Protein AF-A0A9P5W211-F1 (afdb_monomer)

Solvent-accessible surface area (backbone atoms only — not comparable to full-atom values): 11575 Å² total; per-residue (Å²): 126,82,56,60,64,56,51,50,58,50,48,57,51,46,53,52,55,53,51,52,54,38,66,76,67,70,60,59,71,72,57,55,55,49,53,52,51,52,54,50,52,51,50,51,52,52,54,28,61,76,66,70,54,61,72,63,62,72,62,49,53,57,70,56,49,52,56,52,53,50,53,53,47,52,51,50,31,43,43,27,27,45,60,43,99,85,80,49,74,45,92,41,70,53,41,66,66,31,52,65,63,35,60,92,97,41,45,40,24,31,41,56,54,90,80,48,58,60,22,48,49,33,22,51,38,43,40,49,43,52,54,55,51,49,64,69,75,39,92,78,66,50,74,67,54,51,53,51,52,51,50,50,46,52,50,22,58,58,42,22,65,57,35,41,78,30,32,36,52,45,42,49,51,51,33,51,56,37,45,50,53,43,51,52,62,52,46,68,67,37,65,68,54,24,60,75,68,67,52,80,82,76,84,75,75,80,77,128

Secondary structure (DSSP, 8-state):
--HHHHHHHHHHHHHHHHHHHHHHHT--HHHHHHHHHHHHHHHHHHHHHHTT--THHHHHHHHHHHHHHHHHHHHHHHHTTPPBTTTB---SPPPHHHHH--BTTBS-TTSB-TTSHHHHHHHHHHHHHHHHHHHHH-SS--HHHHHHHHHHHHHHHHHHHHHHTSBHHHHHHHHHHHHHHHHHHHHTTSHHHHHHTTPPPPPPP---

Sequence (208 aa):
MALTPVLHGWLETLKTSVGIDHKLKGRDYSTFNTEIQDAYRAKVKELYSANRCNPRVSFVLPWVQIPLFITMSLTIRGMAGYPLPFLGDSSLAAEPGFTEGGVLWFPDLAASDPTWIMPIAVGAVNLLNIELNGRMMSKTPTRNQVIFRNFFRVLAVSMIPIAHEAPMAICLYWLSSGSYSVIQNVAFRVPAVRQWLKLPPMPKGVKE

pLDDT: mean 85.6, std 10.42, range [33.34, 97.25]

Mean predicted aligned error: 8.6 Å

Radius of gyration: 24.31 Å; Cα contacts (8 Å, |Δi|>4): 163; chains: 1; bounding box: 57×41×67 Å

Foldseek 3Di:
DVCVVVLVVVLVVLLVVLVVVCVVVVDDVVVSVVVSVVVSVVVVVVVCVVVVVDCVVVVVVCVVVVVVLVVVLVVLLLLLQAQDPPPGGNPHDHNVCQQQVDDDPPRHQSDFDPPLPLLVLLLVLQLLLLVLVLVVPDPDDDPVSVVVSVVSNVVSVVSSVVSRSGGNSSSVVSNVVSVVSNCVSVLCVDPVSCVVVVPDDDPDPPDD

Structure (mmCIF, N/CA/C/O backbone):
data_AF-A0A9P5W211-F1
#
_entry.id   AF-A0A9P5W211-F1
#
loop_
_atom_site.group_PDB
_atom_site.id
_atom_site.type_symbol
_atom_site.label_atom_id
_atom_site.label_alt_id
_atom_site.label_comp_id
_atom_site.label_asym_id
_atom_site.label_entity_id
_atom_site.label_seq_id
_atom_site.pdbx_PDB_ins_code
_atom_site.Cartn_x
_atom_site.Cartn_y
_atom_site.Cartn_z
_atom_site.occupancy
_atom_site.B_iso_or_equiv
_atom_site.auth_seq_id
_atom_site.auth_comp_id
_atom_site.auth_asym_id
_atom_site.auth_atom_id
_atom_site.pdbx_PDB_model_num
ATOM 1 N N . MET A 1 1 ? -11.393 -12.900 17.671 1.00 51.34 1 MET A N 1
ATOM 2 C CA . MET A 1 1 ? -12.700 -12.317 17.279 1.00 51.34 1 MET A CA 1
ATOM 3 C C . MET A 1 1 ? -13.859 -12.686 18.221 1.00 51.34 1 MET A C 1
ATOM 5 O O . MET A 1 1 ? -14.937 -12.137 18.063 1.00 51.34 1 MET A O 1
ATOM 9 N N . ALA A 1 2 ? -13.648 -13.526 19.246 1.00 61.94 2 ALA A N 1
ATOM 10 C CA . ALA A 1 2 ? -14.653 -13.810 20.284 1.00 61.94 2 ALA A CA 1
ATOM 11 C C . ALA A 1 2 ? -14.836 -12.672 21.315 1.00 61.94 2 ALA A C 1
ATOM 13 O O . ALA A 1 2 ? -15.801 -12.653 22.066 1.00 61.94 2 ALA A O 1
ATOM 14 N N . LEU A 1 3 ? -13.909 -11.709 21.340 1.00 71.19 3 LEU A N 1
ATOM 15 C CA . LEU A 1 3 ? -13.834 -10.666 22.367 1.00 71.19 3 LEU A CA 1
ATOM 16 C C . LEU A 1 3 ? -14.716 -9.448 22.069 1.00 71.19 3 LEU A C 1
ATOM 18 O O . LEU A 1 3 ? -15.151 -8.765 22.985 1.00 71.19 3 LEU A O 1
ATOM 22 N N . THR A 1 4 ? -15.006 -9.182 20.796 1.00 75.25 4 THR A N 1
ATOM 23 C CA . THR A 1 4 ? -15.819 -8.039 20.364 1.00 75.25 4 THR A CA 1
ATOM 24 C C . THR A 1 4 ? -17.241 -8.036 20.945 1.00 75.25 4 THR A C 1
ATOM 26 O O . THR A 1 4 ? -17.635 -6.984 21.450 1.00 75.25 4 THR A O 1
ATOM 29 N N . PRO A 1 5 ? -18.015 -9.145 20.929 1.00 81.31 5 PRO A N 1
ATOM 30 C CA . PRO A 1 5 ? -19.344 -9.163 21.548 1.00 81.31 5 PRO A CA 1
ATOM 31 C C . PRO A 1 5 ? -19.285 -9.020 23.074 1.00 81.31 5 PRO A C 1
ATOM 33 O O . PRO A 1 5 ? -20.100 -8.303 23.644 1.00 81.31 5 PRO A O 1
ATOM 36 N N . VAL A 1 6 ? -18.283 -9.623 23.728 1.00 83.38 6 VAL A N 1
ATOM 37 C CA . VAL A 1 6 ? -18.054 -9.473 25.179 1.00 83.38 6 VAL A CA 1
ATOM 38 C C . VAL A 1 6 ? -17.797 -8.010 25.534 1.00 83.38 6 VAL A C 1
ATOM 40 O O . VAL A 1 6 ? -18.378 -7.480 26.476 1.00 83.38 6 VAL A O 1
ATOM 43 N N . LEU A 1 7 ? -16.966 -7.336 24.740 1.00 85.00 7 LEU A N 1
ATOM 44 C CA . LEU A 1 7 ? -16.641 -5.930 24.928 1.00 85.00 7 LEU A CA 1
ATOM 45 C C . LEU A 1 7 ? -17.861 -5.018 24.721 1.00 85.00 7 LEU A C 1
ATOM 47 O O . LEU A 1 7 ? -18.028 -4.064 25.472 1.00 85.00 7 LEU A O 1
ATOM 51 N N . HIS A 1 8 ? -18.725 -5.321 23.744 1.00 83.69 8 HIS A N 1
ATOM 52 C CA . HIS A 1 8 ? -19.971 -4.574 23.524 1.00 83.69 8 HIS A CA 1
ATOM 53 C C . HIS A 1 8 ? -20.953 -4.752 24.683 1.00 83.69 8 HIS A C 1
ATOM 55 O O . HIS A 1 8 ? -21.455 -3.760 25.200 1.00 83.69 8 HIS A O 1
ATOM 61 N N . GLY A 1 9 ? -21.189 -5.989 25.135 1.00 86.38 9 GLY A N 1
ATOM 62 C CA . GLY A 1 9 ? -22.074 -6.242 26.277 1.00 86.38 9 GLY A CA 1
ATOM 63 C C . GLY A 1 9 ? -21.582 -5.550 27.552 1.00 86.38 9 GLY A C 1
ATOM 64 O O . GLY A 1 9 ? -22.358 -4.925 28.276 1.00 86.38 9 GLY A O 1
ATOM 65 N N . TRP A 1 10 ? -20.269 -5.583 27.786 1.00 89.44 10 TRP A N 1
ATOM 66 C CA . TRP A 1 10 ? -19.650 -4.860 28.893 1.00 89.44 10 TRP A CA 1
ATOM 67 C C . TRP A 1 10 ? -19.789 -3.335 28.749 1.00 89.44 10 TRP A C 1
ATOM 69 O O . TRP A 1 10 ? -20.118 -2.667 29.726 1.00 89.44 10 TRP A O 1
ATOM 79 N N . LEU A 1 11 ? -19.605 -2.784 27.543 1.00 89.00 11 LEU A N 1
ATOM 80 C CA . LEU A 1 11 ? -19.744 -1.348 27.278 1.00 89.00 11 LEU A CA 1
ATOM 81 C C . LEU A 1 11 ? -21.172 -0.843 27.536 1.00 89.00 11 LEU A C 1
ATOM 83 O O . LEU A 1 11 ? -21.335 0.217 28.134 1.00 89.00 11 LEU A O 1
ATOM 87 N N . GLU A 1 12 ? -22.201 -1.581 27.120 1.00 88.56 12 GLU A N 1
ATOM 88 C CA . GLU A 1 12 ? -23.601 -1.208 27.386 1.00 88.56 12 GLU A CA 1
ATOM 89 C C . GLU A 1 12 ? -23.925 -1.234 28.885 1.00 88.56 12 GLU A C 1
ATOM 91 O O . GLU A 1 12 ? -24.579 -0.330 29.416 1.00 88.56 12 GLU A O 1
ATOM 96 N N . THR A 1 13 ? -23.377 -2.220 29.600 1.00 89.81 13 THR A N 1
ATOM 97 C CA . THR A 1 13 ? -23.495 -2.295 31.062 1.00 89.81 13 THR A CA 1
ATOM 98 C C . THR A 1 13 ? -22.820 -1.092 31.727 1.00 89.81 13 THR A C 1
ATOM 100 O O . THR A 1 13 ? -23.404 -0.464 32.609 1.00 89.81 13 THR A O 1
ATOM 103 N N . LEU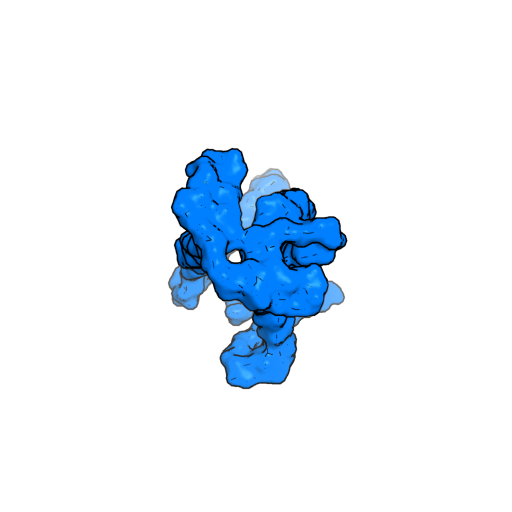 A 1 14 ? -21.622 -0.722 31.261 1.00 89.75 14 LEU A N 1
ATOM 104 C CA . LEU A 1 14 ? -20.865 0.423 31.765 1.00 89.75 14 LEU A CA 1
ATOM 105 C C . LEU A 1 14 ? -21.589 1.755 31.517 1.00 89.75 14 LEU A C 1
ATOM 107 O O . LEU A 1 14 ? -21.689 2.577 32.421 1.00 89.75 14 LEU A O 1
ATOM 111 N N . LYS A 1 15 ? -22.123 1.979 30.310 1.00 88.75 15 LYS A N 1
ATOM 112 C CA . LYS A 1 15 ? -22.900 3.192 29.998 1.00 88.75 15 LYS A CA 1
ATOM 113 C C . LYS A 1 15 ? -24.076 3.359 30.955 1.00 88.75 15 LYS A C 1
ATOM 115 O O . LYS A 1 15 ? -24.342 4.467 31.417 1.00 88.75 15 LYS A O 1
ATOM 120 N N . THR A 1 16 ? -24.756 2.255 31.258 1.00 88.12 16 THR A N 1
ATOM 121 C CA . THR A 1 16 ? -25.907 2.244 32.163 1.00 88.12 16 THR A CA 1
ATOM 122 C C . THR A 1 16 ? -25.484 2.560 33.597 1.00 88.12 16 THR A C 1
ATOM 124 O O . THR A 1 16 ? -26.079 3.434 34.226 1.00 88.12 16 THR A O 1
ATOM 127 N N . SER A 1 17 ? -24.432 1.911 34.109 1.00 85.12 17 SER A N 1
ATOM 128 C CA . SER A 1 17 ? -23.968 2.122 35.486 1.00 85.12 17 SER A CA 1
ATOM 129 C C . SER A 1 17 ? -23.405 3.528 35.710 1.00 85.12 17 SER A C 1
ATOM 131 O O . SER A 1 17 ? -23.817 4.210 36.649 1.00 85.12 17 SER A O 1
ATOM 133 N N . VAL A 1 18 ? -22.527 3.997 34.819 1.00 85.19 18 VAL A N 1
ATOM 134 C CA . VAL A 1 18 ? -21.940 5.344 34.890 1.00 85.19 18 VAL A CA 1
ATOM 135 C C . VAL A 1 18 ? -23.026 6.401 34.679 1.00 85.19 18 VAL A C 1
ATOM 137 O O . VAL A 1 18 ? -23.023 7.426 35.352 1.00 85.19 18 VAL A O 1
ATOM 140 N N . GLY A 1 19 ? -24.013 6.148 33.813 1.00 84.06 19 GLY A N 1
ATOM 141 C CA . GLY A 1 19 ? -25.112 7.083 33.559 1.00 84.06 19 GLY A CA 1
ATOM 142 C C . GLY A 1 19 ? -25.995 7.318 34.785 1.00 84.06 19 GLY A C 1
ATOM 143 O O . GLY A 1 19 ? -26.433 8.445 35.021 1.00 84.06 19 GLY A O 1
ATOM 144 N N . ILE A 1 20 ? -26.225 6.279 35.593 1.00 85.06 20 ILE A N 1
ATOM 145 C CA . ILE A 1 20 ? -26.949 6.390 36.866 1.00 85.06 20 ILE A CA 1
ATOM 146 C C . ILE A 1 20 ? -26.126 7.195 37.880 1.00 85.06 20 ILE A C 1
ATOM 148 O O . ILE A 1 20 ? -26.648 8.152 38.451 1.00 85.06 20 ILE A O 1
ATOM 152 N N . ASP A 1 21 ? -24.841 6.870 38.061 1.00 83.94 21 ASP A N 1
ATOM 153 C CA . ASP A 1 21 ? -23.950 7.588 38.992 1.00 83.94 21 ASP A CA 1
ATOM 154 C C . ASP A 1 21 ? -23.855 9.082 38.654 1.00 83.94 21 ASP A C 1
ATOM 156 O O . ASP A 1 21 ? -23.926 9.953 39.522 1.00 83.94 21 ASP A O 1
ATOM 160 N N . HIS A 1 22 ? -23.778 9.383 37.363 1.00 84.12 22 HIS A N 1
ATOM 161 C CA . HIS A 1 22 ? -23.661 10.739 36.863 1.00 84.12 22 HIS A CA 1
ATOM 162 C C . HIS A 1 22 ? -24.937 11.564 37.077 1.00 84.12 22 HIS A C 1
ATOM 164 O O . HIS A 1 22 ? -24.849 12.739 37.439 1.00 84.12 22 HIS A O 1
ATOM 170 N N . LYS A 1 23 ? -26.122 10.948 36.921 1.00 82.62 23 LYS A N 1
ATOM 171 C CA . LYS A 1 23 ? -27.413 11.570 37.267 1.00 82.62 23 LYS A CA 1
ATOM 172 C C . LYS A 1 23 ? -27.535 11.835 38.766 1.00 82.62 23 LYS A C 1
ATOM 174 O O . LYS A 1 23 ? -28.042 12.883 39.145 1.00 82.62 23 LYS A O 1
ATOM 179 N N . LEU A 1 24 ? -27.051 10.919 39.606 1.00 83.88 24 LEU A N 1
ATOM 180 C CA . LEU A 1 24 ? -27.081 11.074 41.064 1.00 83.88 24 LEU A CA 1
ATOM 181 C C . LEU A 1 24 ? -26.129 12.171 41.559 1.00 83.88 24 LEU A C 1
ATOM 183 O O . LEU A 1 24 ? -26.442 12.863 42.522 1.00 83.88 24 LEU A O 1
ATOM 187 N N . LYS A 1 25 ? -24.977 12.346 40.902 1.00 84.00 25 LYS A N 1
ATOM 188 C CA . LYS A 1 25 ? -23.938 13.311 41.302 1.00 84.00 25 LYS A CA 1
ATOM 189 C C . LYS A 1 25 ? -23.992 14.650 40.561 1.00 84.00 25 LYS A C 1
ATOM 191 O O . LYS A 1 25 ? -23.160 15.507 40.842 1.00 84.00 25 LYS A O 1
ATOM 196 N N . GLY A 1 26 ? -24.914 14.828 39.611 1.00 81.38 26 GLY A N 1
ATOM 197 C CA . GLY A 1 26 ? -25.084 16.079 38.859 1.00 81.38 26 GLY A CA 1
ATOM 198 C C . GLY A 1 26 ? -23.848 16.519 38.062 1.00 81.38 26 GLY A C 1
ATOM 199 O O . GLY A 1 26 ? -23.600 17.713 37.925 1.00 81.38 26 GLY A O 1
ATOM 200 N N . ARG A 1 27 ? -23.031 15.573 37.587 1.00 77.62 27 ARG A N 1
ATOM 201 C CA . ARG A 1 27 ? -21.778 15.861 36.862 1.00 77.62 27 ARG A CA 1
ATOM 202 C C . ARG A 1 27 ? -22.050 16.286 35.406 1.00 77.62 27 ARG A C 1
ATOM 204 O O . ARG A 1 27 ? -23.167 16.133 34.911 1.00 77.62 27 ARG A O 1
ATOM 211 N N . ASP A 1 28 ? -21.028 16.794 34.708 1.00 82.88 28 ASP A N 1
ATOM 212 C CA . ASP A 1 28 ? -21.119 17.271 33.314 1.00 82.88 28 ASP A CA 1
ATOM 213 C C . ASP A 1 28 ? -20.901 16.175 32.246 1.00 82.88 28 ASP A C 1
ATOM 215 O O . 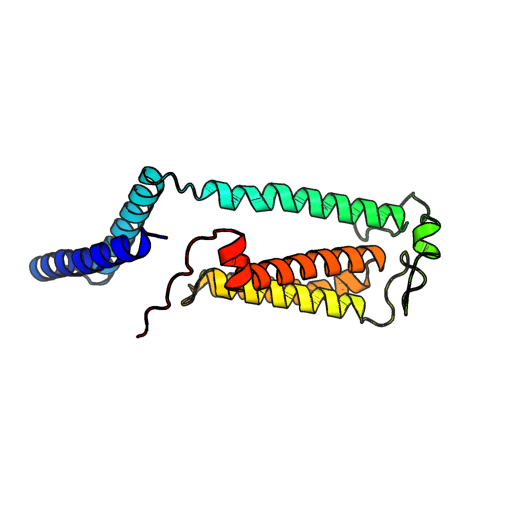ASP A 1 28 ? -20.037 15.308 32.380 1.00 82.88 28 ASP A O 1
ATOM 219 N N . TYR A 1 29 ? -21.661 16.221 31.146 1.00 77.75 29 TYR A N 1
ATOM 220 C CA . TYR A 1 29 ? -21.683 15.184 30.101 1.00 77.75 29 TYR A CA 1
ATOM 221 C C . TYR A 1 29 ? -20.319 14.945 29.425 1.00 77.75 29 TYR A C 1
ATOM 223 O O . TYR A 1 29 ? -20.033 13.835 28.966 1.00 77.75 29 TYR A O 1
ATOM 231 N N . SER A 1 30 ? -19.439 15.951 29.378 1.00 81.12 30 SER A N 1
ATOM 232 C CA . SER A 1 30 ? -18.077 15.768 28.854 1.00 81.12 30 SER A CA 1
ATOM 233 C C . SER A 1 30 ? -17.250 14.797 29.708 1.00 81.12 30 SER A C 1
ATOM 235 O O . SER A 1 30 ? -16.474 13.991 29.181 1.00 81.12 30 SER A O 1
ATOM 237 N N . THR A 1 31 ? -17.472 14.817 31.025 1.00 82.50 31 THR A N 1
ATOM 238 C CA . THR A 1 31 ? -16.777 13.963 31.991 1.00 82.50 31 THR A CA 1
ATOM 239 C C . THR A 1 31 ? -17.282 12.524 31.874 1.00 82.50 31 THR A C 1
ATOM 241 O O . THR A 1 31 ? -16.473 11.602 31.810 1.00 82.50 31 THR A O 1
ATOM 244 N N . PHE A 1 32 ? -18.597 12.341 31.694 1.00 82.00 32 PHE A N 1
ATOM 245 C CA . PHE A 1 32 ? -19.229 11.049 31.392 1.00 82.00 32 PHE A CA 1
ATOM 246 C C . PHE A 1 32 ? -18.601 10.346 30.178 1.00 82.00 32 PHE A C 1
ATOM 248 O O . PHE A 1 32 ? -18.212 9.179 30.250 1.00 82.00 32 PHE A O 1
ATOM 255 N N . ASN A 1 33 ? -18.463 11.060 29.056 1.00 83.38 33 ASN A N 1
ATOM 256 C CA . ASN A 1 33 ? -17.884 10.478 27.843 1.00 83.38 33 ASN A CA 1
ATOM 257 C C . ASN A 1 33 ? -16.404 10.127 28.010 1.00 83.38 33 ASN A C 1
ATOM 259 O O . ASN A 1 33 ? -15.959 9.107 27.484 1.00 83.38 33 ASN A O 1
ATOM 263 N N . THR A 1 34 ? -15.650 10.952 28.733 1.00 86.50 34 THR A N 1
ATOM 264 C CA . THR A 1 34 ? -14.226 10.705 28.986 1.00 86.50 34 THR A CA 1
ATOM 265 C C . THR A 1 34 ? -14.041 9.456 29.849 1.00 86.50 34 THR A C 1
ATOM 267 O O . THR A 1 34 ? -13.292 8.558 29.469 1.00 86.50 34 THR A O 1
ATOM 270 N N . GLU A 1 35 ? -14.815 9.330 30.930 1.00 87.25 35 GLU A N 1
ATOM 271 C CA . GLU A 1 35 ? -14.779 8.180 31.840 1.00 87.25 35 GLU A CA 1
ATOM 272 C C . GLU A 1 35 ? -15.127 6.865 31.126 1.00 87.25 35 GLU A C 1
ATOM 274 O O . GLU A 1 35 ? -14.421 5.864 31.271 1.00 87.25 35 GLU A O 1
ATOM 279 N N . ILE A 1 36 ? -16.154 6.873 30.269 1.00 87.12 36 ILE A N 1
ATOM 280 C CA . ILE A 1 36 ? -16.507 5.704 29.451 1.00 87.12 36 ILE A CA 1
ATOM 281 C C . ILE A 1 36 ? -15.379 5.327 28.493 1.00 87.12 36 ILE A C 1
ATOM 283 O O . ILE A 1 36 ? -15.070 4.143 28.349 1.00 87.12 36 ILE A O 1
ATOM 287 N N . GLN A 1 37 ? -14.767 6.303 27.819 1.00 85.62 37 GLN A N 1
ATOM 288 C CA . GLN A 1 37 ? -13.677 6.038 26.878 1.00 85.62 37 GLN A CA 1
ATOM 289 C C . GLN A 1 37 ? -12.446 5.467 27.585 1.00 85.62 37 GLN A C 1
ATOM 291 O O . GLN A 1 37 ? -11.846 4.513 27.082 1.00 85.62 37 GLN A O 1
ATOM 296 N N . ASP A 1 38 ? -12.089 6.000 28.750 1.00 88.69 38 ASP A N 1
ATOM 297 C CA . ASP A 1 38 ? -10.939 5.541 29.526 1.00 88.69 38 ASP A CA 1
ATOM 298 C C . ASP A 1 38 ? -11.159 4.132 30.080 1.00 88.69 38 ASP A C 1
ATOM 300 O O . ASP A 1 38 ? -10.310 3.253 29.893 1.00 88.69 38 ASP A O 1
ATOM 304 N N . ALA A 1 39 ? -12.335 3.866 30.653 1.00 88.56 39 ALA A N 1
ATOM 305 C CA . ALA A 1 39 ? -12.715 2.535 31.112 1.00 88.56 39 ALA A CA 1
ATOM 306 C C . ALA A 1 39 ? -12.755 1.526 29.950 1.00 88.56 39 ALA A C 1
ATOM 308 O O . ALA A 1 39 ? -12.246 0.409 30.071 1.00 88.56 39 ALA A O 1
ATOM 309 N N . TYR A 1 40 ? -13.290 1.920 28.790 1.00 86.44 40 TYR A N 1
ATOM 310 C CA . TYR A 1 40 ? -13.301 1.085 27.588 1.00 86.44 40 TYR A CA 1
ATOM 311 C C . TYR A 1 40 ? -11.890 0.738 27.107 1.00 86.44 40 TYR A C 1
ATOM 313 O O . TYR A 1 40 ? -11.589 -0.432 26.857 1.00 86.44 40 TYR A O 1
ATOM 321 N N . ARG A 1 41 ? -10.988 1.722 27.033 1.00 85.88 41 ARG A N 1
ATOM 322 C CA . ARG A 1 41 ? -9.577 1.499 26.673 1.00 85.88 41 ARG A CA 1
ATOM 323 C C . ARG A 1 41 ? -8.881 0.570 27.664 1.00 85.88 41 ARG A C 1
ATOM 325 O O . ARG A 1 41 ? -8.143 -0.322 27.236 1.00 85.88 41 ARG A O 1
ATOM 332 N N . ALA A 1 42 ? -9.133 0.743 28.961 1.00 89.00 42 ALA A N 1
ATOM 333 C CA . ALA A 1 42 ? -8.593 -0.125 30.002 1.00 89.00 42 ALA A CA 1
ATOM 334 C C . ALA A 1 42 ? -9.066 -1.575 29.822 1.00 89.00 42 ALA A C 1
ATOM 336 O O . ALA A 1 42 ? -8.238 -2.491 29.822 1.00 89.00 42 ALA A O 1
ATOM 337 N N . LYS A 1 43 ? -10.363 -1.788 29.557 1.00 87.12 43 LYS A N 1
ATOM 338 C CA . LYS A 1 43 ? -10.917 -3.132 29.358 1.00 87.12 43 LYS A CA 1
ATOM 339 C C . LYS A 1 43 ? -10.395 -3.812 28.097 1.00 87.12 43 LYS A C 1
ATOM 341 O O . LYS A 1 43 ? -10.083 -4.999 28.135 1.00 87.12 43 LYS A O 1
ATOM 346 N N . VAL A 1 44 ? -10.236 -3.074 26.993 1.00 85.50 44 VAL A N 1
ATOM 347 C CA . VAL A 1 44 ? -9.597 -3.595 25.769 1.00 85.50 44 VAL A CA 1
ATOM 348 C C . VAL A 1 44 ? -8.175 -4.066 26.061 1.00 85.50 44 VAL A C 1
ATOM 350 O O . VAL A 1 44 ? -7.798 -5.167 25.657 1.00 85.50 44 VAL A O 1
ATOM 353 N N . LYS A 1 45 ? -7.390 -3.255 26.780 1.00 85.06 45 LYS A N 1
ATOM 354 C CA . LYS A 1 45 ? -6.006 -3.582 27.141 1.00 85.06 45 LYS A CA 1
ATOM 355 C C . LYS A 1 45 ? -5.928 -4.850 27.998 1.00 85.06 45 LYS A C 1
ATOM 357 O O . LYS A 1 45 ? -5.097 -5.707 27.708 1.00 85.06 45 LYS A O 1
ATOM 362 N N . GLU A 1 46 ? -6.803 -4.979 28.995 1.00 86.88 46 GLU A N 1
ATOM 363 C CA . GLU A 1 46 ? -6.926 -6.161 29.863 1.00 86.88 46 GLU A CA 1
ATOM 364 C C . GLU A 1 46 ? -7.288 -7.422 29.064 1.00 86.88 46 GLU A C 1
ATOM 366 O O . GLU A 1 46 ? -6.633 -8.457 29.176 1.00 86.88 46 GLU A O 1
ATOM 371 N N . LEU A 1 47 ? -8.299 -7.340 28.194 1.00 83.88 47 LEU A N 1
ATOM 372 C CA . LEU A 1 47 ? -8.723 -8.482 27.384 1.00 83.88 47 LEU A CA 1
ATOM 373 C C . LEU A 1 47 ? -7.636 -8.922 26.398 1.00 83.88 47 LEU A C 1
ATOM 375 O O . LEU A 1 47 ? -7.454 -10.120 26.175 1.00 83.88 47 LEU A O 1
ATOM 379 N N . TYR A 1 48 ? -6.917 -7.974 25.796 1.00 81.56 48 TYR A N 1
ATOM 380 C CA . TYR A 1 48 ? -5.847 -8.275 24.845 1.00 81.56 48 TYR A CA 1
ATOM 381 C C . TYR A 1 48 ? -4.629 -8.902 25.523 1.00 81.56 48 TYR A C 1
ATOM 383 O O . TYR A 1 48 ? -4.062 -9.846 24.963 1.00 81.56 48 TYR A O 1
ATOM 391 N N . SER A 1 49 ? -4.257 -8.451 26.727 1.00 81.38 49 SER A N 1
ATOM 392 C CA . SER A 1 49 ? -3.180 -9.084 27.494 1.00 81.38 49 SER A CA 1
ATOM 393 C C . SER A 1 49 ? -3.565 -10.492 27.953 1.00 81.38 49 SER A C 1
ATOM 395 O O . SER A 1 49 ? -2.762 -11.411 27.791 1.00 81.38 49 SER A O 1
ATOM 397 N N . ALA A 1 50 ? -4.800 -10.694 28.428 1.00 83.75 50 ALA A N 1
ATOM 398 C CA . ALA A 1 50 ? -5.274 -12.001 28.886 1.00 83.75 50 ALA A CA 1
ATOM 399 C C . ALA A 1 50 ? -5.337 -13.037 27.749 1.00 83.75 50 ALA A C 1
ATOM 401 O O . ALA A 1 50 ? -5.010 -14.204 27.944 1.00 83.75 50 ALA A O 1
ATOM 402 N N . ASN A 1 51 ? -5.698 -12.606 26.536 1.00 80.00 51 ASN A N 1
ATOM 403 C CA . ASN A 1 51 ? -5.847 -13.484 25.369 1.00 80.00 51 ASN A CA 1
ATOM 404 C C . ASN A 1 51 ? -4.600 -13.535 24.464 1.00 80.00 51 ASN A C 1
ATOM 406 O O . ASN A 1 51 ? -4.706 -13.949 23.310 1.00 80.00 51 ASN A O 1
ATOM 410 N N . ARG A 1 52 ? -3.426 -13.086 24.946 1.00 75.38 52 ARG A N 1
ATOM 411 C CA . ARG A 1 52 ? -2.146 -13.045 24.197 1.00 75.38 52 ARG A CA 1
ATOM 412 C C . ARG A 1 52 ? -2.240 -12.380 22.812 1.00 75.38 52 ARG A C 1
ATOM 414 O O . ARG A 1 52 ? -1.430 -12.644 21.926 1.00 75.38 52 ARG A O 1
ATOM 421 N N . CYS A 1 53 ? -3.208 -11.490 22.618 1.00 73.19 53 CYS A N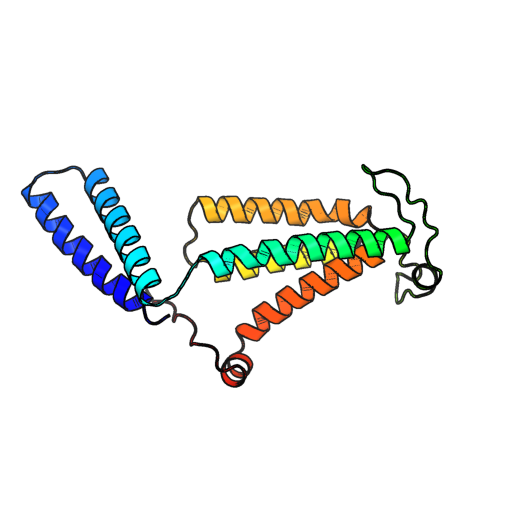 1
ATOM 422 C CA . CYS A 1 53 ? -3.393 -10.753 21.375 1.00 73.19 53 CYS A CA 1
ATOM 423 C C . CYS A 1 53 ? -2.519 -9.498 21.433 1.00 73.19 53 CYS A C 1
ATOM 425 O O . CYS A 1 53 ? -2.985 -8.433 21.831 1.00 73.19 53 CYS A O 1
ATOM 427 N N . ASN A 1 54 ? -1.230 -9.625 21.105 1.00 70.00 54 ASN A N 1
ATOM 428 C CA . ASN A 1 54 ? -0.296 -8.509 21.235 1.00 70.00 54 ASN A CA 1
ATOM 429 C C . ASN A 1 54 ? -0.318 -7.618 19.973 1.00 70.00 54 ASN A C 1
ATOM 431 O O . ASN A 1 54 ? 0.172 -8.051 18.926 1.00 70.00 54 ASN A O 1
ATOM 435 N N . PRO A 1 55 ? -0.818 -6.367 20.038 1.00 68.44 55 PRO A N 1
ATOM 436 C CA . PRO A 1 55 ? -0.882 -5.471 18.877 1.00 68.44 55 PRO A CA 1
ATOM 437 C C . PRO A 1 55 ? 0.501 -5.105 18.313 1.00 68.44 55 PRO A C 1
ATOM 439 O O . PRO A 1 55 ? 0.601 -4.636 17.182 1.00 68.44 55 PRO A O 1
ATOM 442 N N . ARG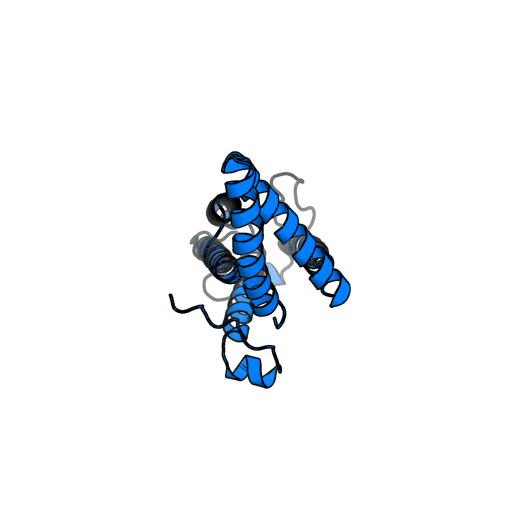 A 1 56 ? 1.578 -5.359 19.070 1.00 71.00 56 ARG A N 1
ATOM 443 C CA . ARG A 1 56 ? 2.964 -5.157 18.630 1.00 71.00 56 ARG A CA 1
ATOM 444 C C . ARG A 1 56 ? 3.336 -6.011 17.420 1.00 71.00 56 ARG A C 1
ATOM 446 O O . ARG A 1 56 ? 4.106 -5.545 16.593 1.00 71.00 56 ARG A O 1
ATOM 453 N N . VAL A 1 57 ? 2.765 -7.209 17.272 1.00 72.75 57 VAL A N 1
ATOM 454 C CA . VAL A 1 57 ? 3.062 -8.086 16.123 1.00 72.75 57 VAL A CA 1
ATOM 455 C C . VAL A 1 57 ? 2.636 -7.422 14.810 1.00 72.75 57 VAL A C 1
ATOM 457 O O . VAL A 1 57 ? 3.392 -7.422 13.845 1.00 72.75 57 VAL A O 1
ATOM 460 N N . SER A 1 58 ? 1.479 -6.753 14.797 1.00 74.44 58 SER A N 1
ATOM 461 C CA . SER A 1 58 ? 1.012 -5.997 13.629 1.00 74.44 58 SER A CA 1
ATOM 462 C C . SER A 1 58 ? 1.898 -4.793 13.302 1.00 74.44 58 SER A C 1
ATOM 464 O O . SER A 1 58 ? 1.960 -4.379 12.149 1.00 74.44 58 SER A O 1
ATOM 466 N N . PHE A 1 59 ? 2.592 -4.237 14.299 1.00 80.12 59 PHE A N 1
ATOM 467 C CA . PHE A 1 59 ? 3.515 -3.122 14.103 1.00 80.12 59 PHE A CA 1
ATOM 468 C C . PHE A 1 59 ? 4.878 -3.565 13.560 1.00 80.12 59 PHE A C 1
ATOM 470 O O . PHE A 1 59 ? 5.546 -2.762 12.927 1.00 80.12 59 PHE A O 1
ATOM 477 N N . VAL A 1 60 ? 5.283 -4.824 13.764 1.00 82.75 60 VAL A N 1
ATOM 478 C CA . VAL A 1 60 ? 6.563 -5.365 13.265 1.00 82.75 60 VAL A CA 1
ATOM 479 C C . VAL A 1 60 ? 6.554 -5.565 11.746 1.00 82.75 60 VAL A C 1
ATOM 481 O O . VAL A 1 60 ? 7.580 -5.376 11.102 1.00 82.75 60 VAL A O 1
ATOM 484 N N . LEU A 1 61 ? 5.402 -5.899 11.157 1.00 82.69 61 LEU A N 1
ATOM 485 C CA . LEU A 1 61 ? 5.285 -6.220 9.728 1.00 82.69 61 LEU A CA 1
ATOM 486 C C . LEU A 1 61 ? 5.826 -5.114 8.790 1.00 82.69 61 LEU A C 1
ATOM 488 O O . LEU A 1 61 ? 6.650 -5.436 7.931 1.00 82.69 61 LEU A O 1
ATOM 492 N N . PRO A 1 62 ? 5.466 -3.822 8.955 1.00 85.88 62 PRO A N 1
ATOM 493 C CA . PRO A 1 62 ? 6.055 -2.740 8.163 1.00 85.88 62 PRO A CA 1
ATOM 494 C C . PRO A 1 62 ? 7.585 -2.656 8.236 1.00 85.88 62 PRO A C 1
ATOM 496 O O . PRO A 1 62 ? 8.220 -2.353 7.232 1.00 85.88 62 PRO A O 1
ATOM 499 N N . TRP A 1 63 ? 8.188 -2.960 9.389 1.00 88.31 63 TRP A N 1
ATOM 500 C CA . TRP A 1 63 ? 9.642 -2.874 9.573 1.00 88.31 63 TRP A CA 1
ATOM 501 C C . TRP A 1 63 ? 10.418 -3.950 8.825 1.00 88.31 63 TRP A C 1
ATOM 503 O O . TRP A 1 63 ? 11.595 -3.760 8.555 1.00 88.31 63 TRP A O 1
ATOM 513 N N . VAL A 1 64 ? 9.772 -5.058 8.468 1.00 88.88 64 VAL A N 1
ATOM 514 C CA . VAL A 1 64 ? 10.365 -6.076 7.592 1.00 88.88 64 VAL A CA 1
ATOM 515 C C . VAL A 1 64 ? 10.116 -5.722 6.125 1.00 88.88 64 VAL A C 1
ATOM 517 O O . VAL A 1 64 ? 11.008 -5.846 5.290 1.00 88.88 64 VAL A O 1
ATOM 520 N N . GLN A 1 65 ? 8.916 -5.228 5.813 1.00 88.75 65 GLN A N 1
ATOM 521 C CA . GLN A 1 65 ? 8.510 -4.934 4.442 1.00 88.75 65 GLN A CA 1
ATOM 522 C C . GLN A 1 65 ? 9.234 -3.723 3.840 1.00 88.75 65 GLN A C 1
ATOM 524 O O . GLN A 1 65 ? 9.614 -3.765 2.673 1.00 88.75 65 GLN A O 1
ATOM 529 N N . ILE A 1 66 ? 9.411 -2.640 4.605 1.00 91.00 66 ILE A N 1
ATOM 530 C CA . ILE A 1 66 ? 10.009 -1.393 4.101 1.00 91.00 66 ILE A CA 1
ATOM 531 C C . ILE A 1 66 ? 11.464 -1.610 3.649 1.00 91.00 66 ILE A C 1
ATOM 533 O O . ILE A 1 66 ? 11.765 -1.244 2.512 1.00 91.00 66 ILE A O 1
ATOM 537 N N . PRO A 1 67 ? 12.359 -2.235 4.445 1.00 93.50 67 PRO A N 1
ATOM 538 C CA . PRO A 1 67 ? 13.722 -2.517 3.997 1.00 93.50 67 PRO A CA 1
ATOM 539 C C . PRO A 1 67 ? 13.758 -3.393 2.748 1.00 93.50 67 PRO A C 1
ATOM 541 O O . PRO A 1 67 ? 14.442 -3.045 1.792 1.00 93.50 67 PRO A O 1
ATOM 544 N N . LEU A 1 68 ? 12.965 -4.471 2.710 1.00 91.94 68 LEU A N 1
ATOM 545 C CA . LEU A 1 68 ? 12.884 -5.348 1.541 1.00 91.94 68 LEU A CA 1
ATOM 546 C C . LEU A 1 68 ? 12.458 -4.571 0.288 1.00 91.94 68 LEU A C 1
ATOM 548 O O . LEU A 1 68 ? 13.063 -4.714 -0.773 1.00 91.94 68 LEU A O 1
ATOM 552 N N . PHE A 1 69 ? 11.444 -3.714 0.417 1.00 92.38 69 PHE A N 1
ATOM 553 C CA . PHE A 1 69 ? 10.957 -2.895 -0.684 1.00 92.38 69 PHE A CA 1
ATOM 554 C C . PHE A 1 69 ? 12.023 -1.927 -1.209 1.00 92.38 69 PHE A C 1
ATOM 556 O O . PHE A 1 69 ? 12.191 -1.810 -2.427 1.00 92.38 69 PHE A O 1
ATOM 563 N N . ILE A 1 70 ? 12.743 -1.254 -0.307 1.00 91.81 70 ILE A N 1
ATOM 564 C CA . ILE A 1 70 ? 13.815 -0.314 -0.654 1.00 91.81 70 ILE A CA 1
ATOM 565 C C . ILE A 1 70 ? 14.964 -1.057 -1.336 1.00 91.81 70 ILE A C 1
ATOM 567 O O . ILE A 1 70 ? 15.364 -0.663 -2.429 1.00 91.81 70 ILE A O 1
ATOM 571 N N . THR A 1 71 ? 15.453 -2.148 -0.742 1.00 92.81 71 THR A N 1
ATOM 572 C CA . THR A 1 71 ? 16.559 -2.938 -1.296 1.00 92.81 71 THR A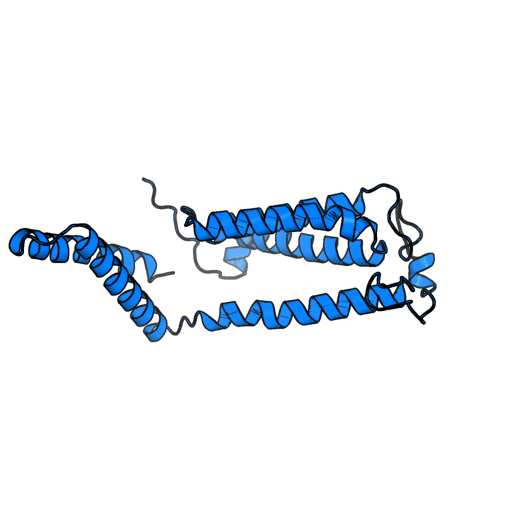 CA 1
ATOM 573 C C . THR A 1 71 ? 16.230 -3.446 -2.693 1.00 92.81 71 THR A C 1
ATOM 575 O O . THR A 1 71 ? 16.994 -3.184 -3.613 1.00 92.81 71 THR A O 1
ATOM 578 N N . MET A 1 72 ? 15.066 -4.074 -2.892 1.00 94.12 72 MET A N 1
ATOM 579 C CA . MET A 1 72 ? 14.662 -4.558 -4.218 1.00 94.12 72 MET A CA 1
ATOM 580 C C . MET A 1 72 ? 14.555 -3.420 -5.237 1.00 94.12 72 MET A C 1
ATOM 582 O O . MET A 1 72 ? 15.038 -3.557 -6.357 1.00 94.12 72 MET A O 1
ATOM 586 N N . SER A 1 73 ? 13.980 -2.276 -4.852 1.00 92.38 73 SER A N 1
ATOM 587 C CA . SER A 1 73 ? 13.851 -1.126 -5.759 1.00 92.38 73 SER A CA 1
ATOM 588 C C . SER A 1 73 ? 15.215 -0.568 -6.176 1.00 92.38 73 SER A C 1
ATOM 590 O O . SER A 1 73 ? 15.408 -0.250 -7.347 1.00 92.38 73 SER A O 1
ATOM 592 N N . LEU A 1 74 ? 16.166 -0.466 -5.242 1.00 90.44 74 LEU A N 1
ATOM 593 C CA . LEU A 1 74 ? 17.522 0.011 -5.520 1.00 90.44 74 LEU A CA 1
ATOM 594 C C . LEU A 1 74 ? 18.326 -0.992 -6.351 1.00 90.44 74 LEU A C 1
ATOM 596 O O . LEU A 1 74 ? 19.012 -0.585 -7.282 1.00 90.44 74 LEU A O 1
ATOM 600 N N . THR A 1 75 ? 18.210 -2.290 -6.064 1.00 91.50 75 THR A N 1
ATOM 601 C CA . THR A 1 75 ? 18.871 -3.343 -6.845 1.00 91.50 75 THR A CA 1
ATOM 602 C C . THR A 1 75 ? 18.376 -3.352 -8.287 1.00 91.50 75 THR A C 1
ATOM 604 O O . THR A 1 75 ? 19.190 -3.283 -9.202 1.00 91.50 75 THR A O 1
ATOM 607 N N . ILE A 1 76 ? 17.056 -3.356 -8.504 1.00 92.50 76 ILE A N 1
ATOM 608 C CA . ILE A 1 76 ? 16.465 -3.326 -9.852 1.00 92.50 76 ILE A CA 1
ATOM 609 C C . ILE A 1 76 ? 16.871 -2.044 -10.589 1.00 92.50 76 ILE A C 1
ATOM 611 O O . ILE A 1 76 ? 17.192 -2.095 -11.772 1.00 92.50 76 ILE A O 1
ATOM 615 N N . ARG A 1 77 ? 16.915 -0.898 -9.894 1.00 90.81 77 ARG A N 1
ATOM 616 C CA . ARG A 1 77 ? 17.390 0.365 -10.476 1.00 90.81 77 ARG A CA 1
ATOM 617 C C . ARG A 1 77 ? 18.850 0.294 -10.919 1.00 90.81 77 ARG A C 1
ATOM 619 O O . ARG A 1 77 ? 19.162 0.733 -12.020 1.00 90.81 77 ARG A O 1
ATOM 626 N N . GLY A 1 78 ? 19.716 -0.253 -10.067 1.00 89.12 78 GLY A N 1
ATOM 627 C CA . GLY A 1 78 ? 21.135 -0.431 -10.364 1.00 89.12 78 GLY A CA 1
ATOM 628 C C . GLY A 1 78 ? 21.354 -1.348 -11.566 1.00 89.12 78 GLY A C 1
ATOM 629 O O . GLY A 1 78 ? 22.137 -1.012 -12.445 1.00 89.12 78 GLY A O 1
ATOM 630 N N . MET A 1 79 ? 20.599 -2.449 -11.655 1.00 89.75 79 MET A N 1
ATOM 631 C CA . MET A 1 79 ? 20.620 -3.358 -12.811 1.00 89.75 79 MET A CA 1
ATOM 632 C C . MET A 1 79 ? 20.100 -2.703 -14.097 1.00 89.75 79 MET A C 1
ATOM 634 O O . MET A 1 79 ? 20.562 -3.034 -15.181 1.00 89.75 79 MET A O 1
ATOM 638 N N . ALA A 1 80 ? 19.167 -1.756 -13.985 1.00 90.00 80 ALA A N 1
ATOM 639 C CA . ALA A 1 80 ? 18.702 -0.939 -15.104 1.00 90.00 80 ALA A CA 1
ATOM 640 C C . ALA A 1 80 ? 19.682 0.190 -15.486 1.00 90.00 80 ALA A C 1
ATOM 642 O O . ALA A 1 80 ? 19.400 0.941 -16.412 1.00 90.00 80 ALA A O 1
ATOM 643 N N . GLY A 1 81 ? 20.795 0.369 -14.763 1.00 86.38 81 GLY A N 1
ATOM 644 C CA . GLY A 1 81 ? 21.743 1.462 -15.001 1.00 86.38 81 GLY A CA 1
ATOM 645 C C . GLY A 1 81 ? 21.140 2.865 -14.843 1.00 86.38 81 GLY A C 1
ATOM 646 O O . GLY A 1 81 ? 21.696 3.837 -15.345 1.00 86.38 81 GLY A O 1
ATOM 647 N N . TYR A 1 82 ? 19.993 2.991 -14.168 1.00 85.31 82 TYR A N 1
ATOM 648 C CA . TYR A 1 82 ? 19.212 4.226 -14.164 1.00 85.31 82 TYR A CA 1
ATOM 649 C C . TYR A 1 82 ? 19.604 5.129 -12.979 1.00 85.31 82 TYR A C 1
ATOM 651 O O . TYR A 1 82 ? 19.606 4.658 -11.835 1.00 85.31 82 TYR A O 1
ATOM 659 N N . PRO A 1 83 ? 19.910 6.422 -13.193 1.00 82.25 83 PRO A N 1
ATOM 660 C CA . PRO A 1 83 ? 20.392 7.301 -12.131 1.00 82.25 83 PRO A CA 1
ATOM 661 C C . PRO A 1 83 ? 19.338 7.557 -11.041 1.00 82.25 83 PRO A C 1
ATOM 663 O O . PRO A 1 83 ? 18.120 7.425 -11.230 1.00 82.25 83 PRO A O 1
ATOM 666 N N . LEU A 1 84 ? 19.806 7.928 -9.849 1.00 77.81 84 LEU A N 1
ATOM 667 C CA . LEU A 1 84 ? 18.941 8.399 -8.771 1.00 77.81 84 LEU A CA 1
ATOM 668 C C . LEU A 1 84 ? 18.914 9.930 -8.798 1.00 77.81 84 LEU A C 1
ATOM 670 O O . LEU A 1 84 ? 19.964 10.533 -8.585 1.00 77.81 84 LEU A O 1
ATOM 674 N N . PRO A 1 85 ? 17.733 10.568 -8.929 1.00 70.06 85 PRO A N 1
ATOM 675 C CA . PRO A 1 85 ? 17.625 12.030 -8.990 1.00 70.06 85 PRO A CA 1
ATOM 676 C C . PRO A 1 85 ? 18.288 12.782 -7.819 1.00 70.06 85 PRO A C 1
ATOM 678 O O . PRO A 1 85 ? 18.606 13.958 -7.952 1.00 70.06 85 PRO A O 1
ATOM 681 N N . PHE A 1 86 ? 18.512 12.115 -6.677 1.00 70.88 86 PHE A N 1
ATOM 682 C CA . PHE A 1 86 ? 19.047 12.725 -5.449 1.00 70.88 86 PHE A CA 1
ATOM 683 C C . PHE A 1 86 ? 20.267 12.017 -4.838 1.00 70.88 86 PHE A C 1
ATOM 685 O O . PHE A 1 86 ? 20.800 12.500 -3.843 1.00 70.88 86 PHE A O 1
ATOM 692 N N . LEU A 1 87 ? 20.691 10.867 -5.373 1.00 68.62 87 LEU A N 1
ATOM 693 C CA . LEU A 1 87 ? 21.789 10.064 -4.801 1.00 68.62 87 LEU A CA 1
ATOM 694 C C . LEU A 1 87 ? 22.979 9.888 -5.756 1.00 68.62 87 LEU A C 1
ATOM 696 O O . LEU A 1 87 ? 23.953 9.238 -5.384 1.00 68.62 87 LEU A O 1
ATOM 700 N N . GLY A 1 88 ? 22.927 10.510 -6.937 1.00 68.31 88 GLY A N 1
ATOM 701 C CA . GLY A 1 88 ? 24.000 10.499 -7.928 1.00 68.31 88 GLY A CA 1
ATOM 702 C C . GLY A 1 88 ? 23.758 9.528 -9.082 1.00 68.31 88 GLY A C 1
ATOM 703 O O . GLY A 1 88 ? 22.761 8.795 -9.121 1.00 68.31 88 GLY A O 1
ATOM 704 N N . ASP A 1 89 ? 24.684 9.562 -10.037 1.00 68.38 89 ASP A N 1
ATOM 705 C CA . ASP A 1 89 ? 24.644 8.712 -11.220 1.00 68.38 89 ASP A CA 1
ATOM 706 C C . ASP A 1 89 ? 24.863 7.243 -10.856 1.00 68.38 89 ASP A C 1
ATOM 708 O O . ASP A 1 89 ? 25.650 6.903 -9.967 1.00 68.38 89 ASP A O 1
ATOM 712 N N . SER A 1 90 ? 24.168 6.355 -11.568 1.00 67.31 90 SER A N 1
ATOM 713 C CA . SER A 1 90 ? 24.471 4.932 -11.492 1.00 67.31 90 SER A CA 1
ATOM 714 C C . SER A 1 90 ? 25.817 4.703 -12.178 1.00 67.31 90 SER A C 1
ATOM 716 O O . SER A 1 90 ? 25.947 4.914 -13.379 1.00 67.31 90 SER A O 1
ATOM 718 N N . SER A 1 91 ? 26.829 4.260 -11.433 1.00 64.38 91 SER A N 1
ATOM 719 C CA . SER A 1 91 ? 28.116 3.840 -12.007 1.00 64.38 91 SER A CA 1
ATOM 720 C C . SER A 1 91 ? 28.043 2.472 -12.702 1.00 64.38 91 SER A C 1
ATOM 722 O O . SER A 1 91 ? 29.040 1.996 -13.243 1.00 64.38 91 SER A O 1
ATOM 724 N N . LEU A 1 92 ? 26.872 1.829 -12.664 1.00 78.56 92 LEU A N 1
ATOM 725 C CA . LEU A 1 92 ? 26.608 0.517 -13.235 1.00 78.56 92 LEU A CA 1
ATOM 726 C C . LEU A 1 92 ? 25.979 0.671 -14.619 1.00 78.56 92 LEU A C 1
ATOM 728 O O . LEU A 1 92 ? 24.997 1.397 -14.778 1.00 78.56 92 LEU A O 1
ATOM 732 N N . ALA A 1 93 ? 26.531 -0.041 -15.600 1.00 82.44 93 ALA A N 1
ATOM 733 C CA . ALA A 1 93 ? 25.893 -0.204 -16.898 1.00 82.44 93 ALA A CA 1
ATOM 734 C C . ALA A 1 93 ? 24.596 -1.013 -16.750 1.00 82.44 93 ALA A C 1
ATOM 736 O O . ALA A 1 93 ? 24.499 -1.882 -15.882 1.00 82.44 93 ALA A O 1
ATOM 737 N N . ALA A 1 94 ? 23.616 -0.728 -17.607 1.00 86.81 94 ALA A N 1
ATOM 738 C CA . ALA A 1 94 ? 22.403 -1.528 -17.671 1.00 86.81 94 ALA A CA 1
ATOM 739 C C . ALA A 1 94 ? 22.743 -2.965 -18.091 1.00 86.81 94 ALA A C 1
ATOM 741 O O . ALA A 1 94 ? 23.498 -3.186 -19.041 1.00 86.81 94 ALA A O 1
ATOM 742 N N . GLU A 1 95 ? 22.181 -3.939 -17.382 1.00 88.94 95 GLU A N 1
ATOM 743 C CA . GLU A 1 95 ? 22.344 -5.349 -17.714 1.00 88.94 95 GLU A CA 1
ATOM 744 C C . GLU A 1 95 ? 21.629 -5.648 -19.047 1.00 88.94 95 GLU A C 1
ATOM 746 O O . GLU A 1 95 ? 20.459 -5.274 -19.191 1.00 88.94 95 GLU A O 1
ATOM 751 N N . PRO A 1 96 ? 22.248 -6.371 -20.002 1.00 86.75 96 PRO A N 1
ATOM 752 C CA . PRO A 1 96 ? 21.635 -6.667 -21.302 1.00 86.75 96 PRO A CA 1
ATOM 753 C C . PRO A 1 96 ? 20.250 -7.324 -21.209 1.00 86.75 96 PRO A C 1
ATOM 755 O O . PRO A 1 96 ? 19.361 -7.063 -22.018 1.00 86.75 96 PRO A O 1
ATOM 758 N N . GLY A 1 97 ? 20.022 -8.135 -20.170 1.00 87.50 97 GLY A N 1
ATOM 759 C CA . GLY A 1 97 ? 18.720 -8.754 -19.918 1.00 87.50 97 GLY A CA 1
ATOM 760 C C . GLY A 1 97 ? 17.592 -7.753 -19.635 1.00 87.50 97 GLY A C 1
ATOM 761 O O . GLY A 1 97 ? 16.429 -8.085 -19.836 1.00 87.50 97 GLY A O 1
ATOM 762 N N . PHE A 1 98 ? 17.902 -6.532 -19.194 1.00 87.69 98 PHE A N 1
ATOM 763 C CA . PHE A 1 98 ? 16.910 -5.473 -19.000 1.00 87.69 98 PHE A CA 1
ATOM 764 C C . PHE A 1 98 ? 16.649 -4.712 -20.299 1.00 87.69 98 PHE A C 1
ATOM 766 O O . PHE A 1 98 ? 15.507 -4.360 -20.566 1.00 87.69 98 PHE A O 1
ATOM 773 N N . THR A 1 99 ? 17.664 -4.500 -21.133 1.00 87.31 99 THR A N 1
ATOM 774 C CA . THR A 1 99 ? 17.497 -3.771 -22.398 1.00 87.31 99 THR A CA 1
ATOM 775 C C . THR A 1 99 ? 16.822 -4.603 -23.486 1.00 87.31 99 THR A C 1
ATOM 777 O O . THR A 1 99 ? 16.130 -4.049 -24.333 1.00 87.31 99 THR A O 1
ATOM 780 N N . GLU A 1 100 ? 17.003 -5.927 -23.467 1.00 86.19 100 GLU A N 1
ATOM 781 C CA . GLU A 1 100 ? 16.474 -6.837 -24.498 1.00 86.19 100 GLU A CA 1
ATOM 782 C C . GLU A 1 100 ? 15.330 -7.735 -24.001 1.00 86.19 100 GLU A C 1
ATOM 784 O O . GLU A 1 100 ? 14.594 -8.309 -24.802 1.00 86.19 100 GLU A O 1
ATOM 789 N N . GLY A 1 101 ? 15.172 -7.885 -22.682 1.00 82.25 101 GLY A N 1
ATOM 790 C CA . GLY A 1 101 ? 14.245 -8.848 -22.075 1.00 82.25 101 GLY A CA 1
ATOM 791 C C . GLY A 1 101 ? 12.810 -8.354 -21.885 1.00 82.25 101 GLY A C 1
ATOM 792 O O . GLY A 1 101 ? 12.039 -8.992 -21.163 1.00 82.25 101 GLY A O 1
ATOM 793 N N . GLY A 1 102 ? 12.443 -7.212 -22.463 1.00 84.00 102 GLY A N 1
ATOM 794 C CA . GLY A 1 102 ? 11.097 -6.667 -22.369 1.00 84.00 102 GLY A CA 1
ATOM 795 C C . GLY A 1 102 ? 10.057 -7.428 -23.196 1.00 84.00 102 GLY A C 1
ATOM 796 O O . GLY A 1 102 ? 10.367 -8.268 -24.039 1.00 84.00 102 GLY A O 1
ATOM 797 N N . VAL A 1 103 ? 8.780 -7.132 -22.950 1.00 83.75 103 VAL A N 1
ATOM 798 C CA . VAL A 1 103 ? 7.645 -7.754 -23.651 1.00 83.75 103 VAL A CA 1
ATOM 799 C C . VAL A 1 103 ? 6.568 -6.715 -23.972 1.00 83.75 103 VAL A C 1
ATOM 801 O O . VAL A 1 103 ? 6.486 -5.667 -23.335 1.00 83.75 103 VAL A O 1
ATOM 804 N N . LEU A 1 104 ? 5.699 -7.018 -24.943 1.00 87.00 104 LEU A N 1
ATOM 805 C CA . LEU A 1 104 ? 4.580 -6.156 -25.352 1.00 87.00 104 LEU A CA 1
ATOM 806 C C . LEU A 1 104 ? 5.050 -4.775 -25.856 1.00 87.00 104 LEU A C 1
ATOM 808 O O . LEU A 1 104 ? 5.776 -4.705 -26.842 1.00 87.00 104 LEU A O 1
ATOM 812 N N . TRP A 1 105 ? 4.606 -3.683 -25.224 1.00 84.56 105 TRP A N 1
ATOM 813 C CA . TRP A 1 105 ? 4.932 -2.300 -25.602 1.00 84.56 105 TRP A CA 1
ATOM 814 C C . TRP A 1 105 ? 6.166 -1.742 -24.878 1.00 84.56 105 TRP A C 1
ATOM 816 O O . TRP A 1 105 ? 6.479 -0.564 -25.030 1.00 84.56 105 TRP A O 1
ATOM 826 N N . PHE A 1 106 ? 6.860 -2.570 -24.092 1.00 85.62 106 PHE A N 1
ATOM 827 C CA . PHE A 1 106 ? 8.040 -2.188 -23.321 1.00 85.62 106 PHE A CA 1
ATOM 828 C C . PHE A 1 106 ? 9.220 -3.134 -23.594 1.00 85.62 106 PHE A C 1
ATOM 830 O O . PHE A 1 106 ? 9.548 -3.956 -22.745 1.00 85.62 106 PHE A O 1
ATOM 837 N N . PRO A 1 107 ? 9.854 -3.062 -24.780 1.00 85.38 107 PRO A N 1
ATOM 838 C CA . PRO A 1 107 ? 10.968 -3.946 -25.134 1.00 85.38 107 PRO A CA 1
ATOM 839 C C . PRO A 1 107 ? 12.233 -3.690 -24.297 1.00 85.38 107 PRO A C 1
ATOM 841 O O . PRO A 1 107 ? 12.960 -4.633 -24.006 1.00 85.38 107 PRO A O 1
ATOM 844 N N . ASP A 1 108 ? 12.451 -2.446 -23.863 1.00 90.00 108 ASP A N 1
ATOM 845 C CA . ASP A 1 108 ? 13.576 -2.047 -23.013 1.00 90.00 108 ASP A CA 1
ATOM 846 C C . ASP A 1 108 ? 13.086 -1.729 -21.594 1.00 90.00 108 ASP A C 1
ATOM 848 O O . ASP A 1 108 ? 12.477 -0.691 -21.353 1.00 90.00 108 ASP A O 1
ATOM 852 N N . LEU A 1 109 ? 13.360 -2.614 -20.638 1.00 89.81 109 LEU A N 1
ATOM 853 C CA . LEU A 1 109 ? 12.978 -2.465 -19.231 1.00 89.81 109 LEU A CA 1
ATOM 854 C C . LEU A 1 109 ? 13.834 -1.437 -18.472 1.00 89.81 109 LEU A C 1
ATOM 856 O O . LEU A 1 109 ? 13.444 -1.029 -17.371 1.00 89.81 109 LEU A O 1
ATOM 860 N N . ALA A 1 110 ? 14.993 -1.054 -19.012 1.00 91.00 110 ALA A N 1
ATOM 861 C CA . ALA A 1 110 ? 15.882 -0.055 -18.428 1.00 91.00 110 ALA A CA 1
ATOM 862 C C . ALA A 1 110 ? 15.447 1.380 -18.766 1.00 91.00 110 ALA A C 1
ATOM 864 O O . ALA A 1 110 ? 15.761 2.310 -18.022 1.00 91.00 110 ALA A O 1
ATOM 865 N N . ALA A 1 111 ? 14.670 1.563 -19.833 1.00 89.56 111 ALA A N 1
ATOM 866 C CA . ALA A 1 111 ? 14.079 2.846 -20.189 1.00 89.56 111 ALA A CA 1
ATOM 867 C C . ALA A 1 111 ? 12.861 3.207 -19.315 1.00 89.56 111 ALA A C 1
ATOM 869 O O . ALA A 1 111 ? 12.221 2.353 -18.697 1.00 89.56 111 ALA A O 1
ATOM 870 N N . SER A 1 112 ? 12.527 4.498 -19.281 1.00 89.69 112 SER A N 1
ATOM 871 C CA . SER A 1 112 ? 11.254 4.998 -18.742 1.00 89.69 112 SER A CA 1
ATOM 872 C C . SER A 1 112 ? 10.096 4.704 -19.710 1.00 89.69 112 SER A C 1
ATOM 874 O O . SER A 1 112 ? 10.313 4.574 -20.913 1.00 89.69 112 SER A O 1
ATOM 876 N N . ASP A 1 113 ? 8.866 4.604 -19.191 1.00 89.12 113 ASP A N 1
ATOM 877 C CA . ASP A 1 113 ? 7.654 4.405 -19.997 1.00 89.12 113 ASP A CA 1
ATOM 878 C C . ASP A 1 113 ? 7.164 5.729 -20.627 1.00 89.12 113 ASP A C 1
ATOM 880 O O . ASP A 1 113 ? 6.597 6.569 -19.912 1.00 89.12 113 ASP A O 1
ATOM 884 N N . PRO A 1 114 ? 7.281 5.916 -21.959 1.00 87.56 114 PRO A N 1
ATOM 885 C CA . PRO A 1 114 ? 6.795 7.118 -22.634 1.00 87.56 114 PRO A CA 1
ATOM 886 C C . PRO A 1 114 ? 5.265 7.151 -22.773 1.00 87.56 114 PRO A C 1
ATOM 888 O O . PRO A 1 114 ? 4.691 8.208 -23.031 1.00 87.56 114 PRO A O 1
ATOM 891 N N . THR A 1 115 ? 4.585 6.011 -22.620 1.00 91.31 115 THR A N 1
ATOM 892 C CA . THR A 1 115 ? 3.136 5.875 -22.844 1.00 91.31 115 THR A CA 1
ATOM 893 C C . THR A 1 115 ? 2.297 6.203 -21.613 1.00 91.31 115 THR A C 1
ATOM 895 O O . THR A 1 115 ? 1.076 6.304 -21.720 1.00 91.31 115 THR A O 1
ATOM 898 N N . TRP A 1 116 ? 2.932 6.362 -20.446 1.00 93.00 116 TRP A N 1
ATOM 899 C CA . TRP A 1 116 ? 2.290 6.568 -19.141 1.00 93.00 116 TRP A CA 1
ATOM 900 C C . TRP A 1 116 ? 1.387 5.421 -18.660 1.00 93.00 116 TRP A C 1
ATOM 902 O O . TRP A 1 116 ? 0.814 5.510 -17.570 1.00 93.00 116 TRP A O 1
ATOM 912 N N . ILE A 1 117 ? 1.292 4.317 -19.403 1.00 93.19 117 ILE A N 1
ATOM 913 C CA . ILE A 1 117 ? 0.431 3.182 -19.065 1.00 93.19 117 ILE A CA 1
ATOM 914 C C . ILE A 1 117 ? 0.881 2.550 -17.743 1.00 93.19 117 ILE A C 1
ATOM 916 O O . ILE A 1 117 ? 0.060 2.332 -16.848 1.00 93.19 117 ILE A O 1
ATOM 920 N N . MET A 1 118 ? 2.180 2.286 -17.587 1.00 92.50 118 MET A N 1
ATOM 921 C CA . MET A 1 118 ? 2.727 1.620 -16.408 1.00 92.50 118 MET A CA 1
ATOM 922 C C . MET A 1 118 ? 2.662 2.504 -15.148 1.00 92.50 118 MET A C 1
ATOM 924 O O . MET A 1 118 ? 2.153 2.028 -14.128 1.00 92.50 118 MET A O 1
ATOM 928 N N . PRO A 1 119 ? 3.072 3.791 -15.180 1.00 94.00 119 PRO A N 1
ATOM 929 C CA . PRO A 1 119 ? 2.908 4.696 -14.040 1.00 94.00 119 PRO A CA 1
ATOM 930 C C . PRO A 1 119 ? 1.455 4.834 -13.565 1.00 94.00 119 PRO A C 1
ATOM 932 O O . PRO A 1 119 ? 1.183 4.788 -12.361 1.00 94.00 119 PRO A O 1
ATOM 935 N N . ILE A 1 120 ? 0.501 4.952 -14.498 1.00 96.38 120 ILE A N 1
ATOM 936 C CA . ILE A 1 120 ? -0.928 5.038 -14.170 1.00 96.38 120 ILE A CA 1
ATOM 937 C C . ILE A 1 120 ? -1.417 3.725 -13.551 1.00 96.38 120 ILE A C 1
ATOM 939 O O . ILE A 1 120 ? -2.129 3.757 -12.545 1.00 96.38 120 ILE A O 1
ATOM 943 N N . ALA A 1 121 ? -1.014 2.572 -14.095 1.00 96.06 121 ALA A N 1
ATOM 944 C CA . ALA A 1 121 ? -1.377 1.266 -13.549 1.00 96.06 121 ALA A CA 1
ATOM 945 C C . ALA A 1 121 ? -0.864 1.081 -12.110 1.00 96.06 121 ALA A C 1
ATOM 947 O O . ALA A 1 121 ? -1.622 0.648 -11.237 1.00 96.06 121 ALA A O 1
ATOM 948 N N . VAL A 1 122 ? 0.386 1.469 -11.833 1.00 96.12 122 VAL A N 1
ATOM 949 C CA . VAL A 1 122 ? 0.965 1.457 -10.479 1.00 96.12 122 VAL A CA 1
ATOM 950 C C . VAL A 1 122 ? 0.147 2.340 -9.532 1.00 96.12 122 VAL A C 1
ATOM 952 O O . VAL A 1 122 ? -0.250 1.889 -8.454 1.00 96.12 122 VAL A O 1
ATOM 955 N N . GLY A 1 123 ? -0.160 3.577 -9.935 1.00 96.31 123 GLY A N 1
ATOM 956 C CA . GLY A 1 123 ? -0.982 4.498 -9.144 1.00 96.31 123 GLY A CA 1
ATOM 957 C C . GLY A 1 123 ? -2.381 3.947 -8.852 1.00 96.31 123 GLY A C 1
ATOM 958 O O . GLY A 1 123 ? -2.844 3.989 -7.709 1.00 96.31 123 GLY A O 1
ATOM 959 N N . ALA A 1 124 ? -3.034 3.359 -9.857 1.00 97.00 124 ALA A N 1
ATOM 960 C CA . ALA A 1 124 ? -4.359 2.760 -9.729 1.00 97.00 124 ALA A CA 1
ATOM 961 C C . ALA A 1 124 ? -4.369 1.566 -8.760 1.00 97.00 124 ALA A C 1
ATOM 963 O O . ALA A 1 124 ? -5.235 1.484 -7.883 1.00 97.00 124 ALA A O 1
ATOM 964 N N . VAL A 1 125 ? -3.387 0.666 -8.862 1.00 97.25 125 VAL A N 1
ATOM 965 C CA . VAL A 1 125 ? -3.243 -0.480 -7.951 1.00 97.25 125 VAL A CA 1
ATOM 966 C C . VAL A 1 125 ? -2.943 -0.025 -6.521 1.00 97.25 125 VAL A C 1
ATOM 968 O O . VAL A 1 125 ? -3.518 -0.559 -5.569 1.00 97.25 125 VAL A O 1
ATOM 971 N N . ASN A 1 126 ? -2.106 0.997 -6.341 1.00 95.94 126 ASN A N 1
ATOM 972 C CA . ASN A 1 126 ? -1.833 1.571 -5.022 1.00 95.94 126 ASN A CA 1
ATOM 973 C C . ASN A 1 126 ? -3.089 2.192 -4.400 1.00 95.94 126 ASN A C 1
ATOM 975 O O . ASN A 1 126 ? -3.390 1.936 -3.230 1.00 95.94 126 ASN A O 1
ATOM 979 N N . LEU A 1 127 ? -3.870 2.939 -5.183 1.00 96.50 127 LEU A N 1
ATOM 980 C CA . LEU A 1 127 ? -5.145 3.497 -4.737 1.00 96.50 127 LEU A CA 1
ATOM 981 C C . LEU A 1 127 ? -6.130 2.391 -4.336 1.00 96.50 127 LEU A C 1
ATOM 983 O O . LEU A 1 127 ? -6.758 2.471 -3.278 1.00 96.50 127 LEU A O 1
ATOM 987 N N . LEU A 1 128 ? -6.217 1.321 -5.129 1.00 95.75 128 LEU A N 1
ATOM 988 C CA . LEU A 1 128 ? -7.053 0.167 -4.815 1.00 95.75 128 LEU A CA 1
ATOM 989 C C . LEU A 1 128 ? -6.630 -0.501 -3.499 1.00 95.75 128 LEU A C 1
ATOM 991 O O . LEU A 1 128 ? -7.485 -0.797 -2.662 1.00 95.75 128 LEU A O 1
ATOM 995 N N . ASN A 1 129 ? -5.327 -0.683 -3.271 1.00 94.81 129 ASN A N 1
ATOM 996 C CA . ASN A 1 129 ? -4.810 -1.194 -2.001 1.00 94.81 129 ASN A CA 1
ATOM 997 C C . ASN A 1 129 ? -5.222 -0.305 -0.819 1.00 94.81 129 ASN A C 1
ATOM 999 O O . ASN A 1 129 ? -5.665 -0.829 0.206 1.00 94.81 129 ASN A O 1
ATOM 1003 N N . ILE A 1 130 ? -5.142 1.021 -0.950 1.00 93.88 130 ILE A N 1
ATOM 1004 C CA . ILE A 1 130 ? -5.555 1.966 0.102 1.00 93.88 130 ILE A CA 1
ATOM 1005 C C . ILE A 1 130 ? -7.049 1.826 0.415 1.00 93.88 130 ILE A C 1
ATOM 1007 O O . ILE A 1 130 ? -7.431 1.758 1.587 1.00 93.88 130 ILE A O 1
ATOM 1011 N N . GLU A 1 131 ? -7.902 1.726 -0.606 1.00 92.50 131 GLU A N 1
ATOM 1012 C CA . GLU A 1 131 ? -9.345 1.550 -0.415 1.00 92.50 131 GLU A CA 1
ATOM 1013 C C . GLU A 1 131 ? -9.690 0.210 0.233 1.00 92.50 131 GLU A C 1
ATOM 1015 O O . GLU A 1 131 ? -10.513 0.151 1.154 1.00 92.50 131 GLU A O 1
ATOM 1020 N N . LEU A 1 132 ? -9.054 -0.874 -0.218 1.00 90.62 132 LEU A N 1
ATOM 1021 C CA . LEU A 1 132 ? -9.271 -2.207 0.337 1.00 90.62 132 LEU A CA 1
ATOM 1022 C C . LEU A 1 132 ? -8.860 -2.265 1.809 1.00 90.62 132 LEU A C 1
ATOM 1024 O O . LEU A 1 132 ? -9.666 -2.704 2.635 1.00 90.62 132 LEU A O 1
ATOM 1028 N N . ASN A 1 133 ? -7.672 -1.758 2.150 1.00 88.25 133 ASN A N 1
ATOM 1029 C CA . ASN A 1 133 ? -7.181 -1.705 3.528 1.00 88.25 133 ASN A CA 1
ATOM 1030 C C . ASN A 1 133 ? -8.049 -0.796 4.410 1.00 88.25 133 ASN A C 1
ATOM 1032 O O . ASN A 1 133 ? -8.419 -1.176 5.523 1.00 88.25 133 ASN A O 1
ATOM 1036 N N . GLY A 1 134 ? -8.457 0.371 3.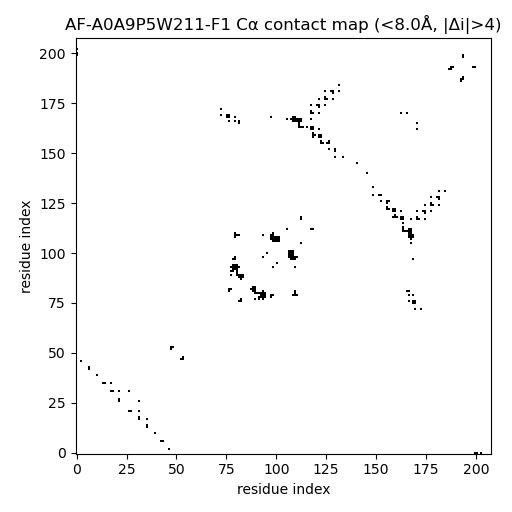902 1.00 86.56 134 GLY A N 1
ATOM 1037 C CA . GLY A 1 134 ? -9.340 1.290 4.619 1.00 86.56 134 GLY A CA 1
ATOM 1038 C C . GLY A 1 134 ? -10.683 0.650 4.980 1.00 86.56 134 GLY A C 1
ATOM 1039 O O . GLY A 1 134 ? -11.137 0.774 6.116 1.00 86.56 134 GLY A O 1
ATOM 1040 N N . ARG A 1 135 ? -11.288 -0.100 4.049 1.00 82.56 135 ARG A N 1
ATOM 1041 C CA . ARG A 1 135 ? -12.530 -0.858 4.292 1.00 82.56 135 ARG A CA 1
ATOM 1042 C C . ARG A 1 135 ? -12.347 -2.021 5.273 1.00 82.56 135 ARG A C 1
ATOM 1044 O O . ARG A 1 135 ? -13.330 -2.457 5.866 1.00 82.56 135 ARG A O 1
ATOM 1051 N N . MET A 1 136 ? -11.132 -2.557 5.419 1.00 75.88 136 MET A N 1
ATOM 1052 C CA . MET A 1 136 ? -10.832 -3.649 6.361 1.00 75.88 136 MET A CA 1
ATOM 1053 C C . MET A 1 136 ? -10.653 -3.156 7.790 1.00 75.88 136 MET A C 1
ATOM 1055 O O . MET A 1 136 ? -11.037 -3.859 8.720 1.00 75.88 136 MET A O 1
ATOM 1059 N N . MET A 1 137 ? -10.080 -1.966 7.963 1.00 74.06 137 MET A N 1
ATOM 1060 C CA . MET A 1 137 ? -9.726 -1.446 9.281 1.00 74.06 137 MET A CA 1
ATOM 1061 C C . MET A 1 137 ? -10.930 -0.967 10.092 1.00 74.06 137 MET A C 1
ATOM 1063 O O . MET A 1 137 ? -11.004 -1.243 11.287 1.00 74.06 137 MET A O 1
ATOM 1067 N N . SER A 1 138 ? -11.870 -0.245 9.478 1.00 73.56 138 SER A N 1
ATOM 1068 C CA . SER A 1 138 ? -13.070 0.216 10.180 1.00 73.56 138 SER A CA 1
ATOM 1069 C C . SER A 1 138 ? -14.231 0.474 9.226 1.00 73.56 138 SER A C 1
ATOM 1071 O O . SER A 1 138 ? -14.049 1.035 8.146 1.00 73.56 138 SER A O 1
ATOM 1073 N N . LYS A 1 139 ? -15.442 0.108 9.659 1.00 71.75 139 LYS A N 1
ATOM 1074 C CA . LYS A 1 139 ? -16.692 0.496 8.986 1.00 71.75 139 LYS A CA 1
ATOM 1075 C C . LYS A 1 139 ? -17.066 1.950 9.278 1.00 71.75 139 LYS A C 1
ATOM 1077 O O . LYS A 1 139 ? -17.554 2.638 8.391 1.00 71.75 139 LYS A O 1
ATOM 1082 N N . THR A 1 140 ? -16.783 2.415 10.493 1.00 78.88 140 THR A N 1
ATOM 1083 C CA . THR A 1 140 ? -16.976 3.793 10.959 1.00 78.88 140 THR A CA 1
ATOM 1084 C C . THR A 1 140 ? -15.604 4.400 11.266 1.00 78.88 140 THR A C 1
ATOM 1086 O O . THR A 1 140 ? -15.097 4.290 12.386 1.00 78.88 140 THR A O 1
ATOM 1089 N N . PRO A 1 141 ? -14.912 4.952 10.253 1.00 81.00 141 PRO A N 1
ATOM 1090 C CA . PRO A 1 141 ? -13.565 5.465 10.440 1.00 81.00 141 PRO A CA 1
ATOM 1091 C C . PRO A 1 141 ? -13.574 6.722 11.316 1.00 81.00 141 PRO A C 1
ATOM 1093 O O . PRO A 1 141 ? -14.433 7.591 11.177 1.00 81.00 141 PRO A O 1
ATOM 1096 N N . THR A 1 142 ? -12.586 6.846 12.198 1.00 87.88 142 THR A N 1
ATOM 1097 C CA . THR A 1 142 ? -12.379 8.073 12.978 1.00 87.88 142 THR A CA 1
ATOM 1098 C C . THR A 1 142 ? -11.880 9.210 12.084 1.00 87.88 142 THR A C 1
ATOM 1100 O O . THR A 1 142 ? -11.327 8.973 11.006 1.00 87.88 142 THR A O 1
ATOM 1103 N N . ARG A 1 143 ? -11.997 10.464 12.546 1.00 89.31 143 ARG A N 1
ATOM 1104 C CA . ARG A 1 143 ? -11.472 11.640 11.824 1.00 89.31 143 ARG A CA 1
ATOM 1105 C C . ARG A 1 143 ? -10.009 11.453 11.407 1.00 89.31 143 ARG A C 1
ATOM 1107 O O . ARG A 1 143 ? -9.667 11.692 10.253 1.00 89.31 143 ARG A O 1
ATOM 1114 N N . ASN A 1 144 ? -9.169 10.951 12.312 1.00 89.50 144 ASN A N 1
ATOM 1115 C CA . ASN A 1 144 ? -7.750 10.718 12.038 1.00 89.50 144 ASN A CA 1
ATOM 1116 C C . ASN A 1 144 ? -7.539 9.620 10.987 1.00 89.50 144 ASN A C 1
ATOM 1118 O O . ASN A 1 144 ? -6.674 9.766 10.132 1.00 89.50 144 ASN A O 1
ATOM 1122 N N . GLN A 1 145 ? -8.347 8.554 10.998 1.00 88.06 145 GLN A N 1
ATOM 1123 C CA . GLN A 1 145 ? -8.284 7.505 9.974 1.00 88.06 145 GLN A CA 1
ATOM 1124 C C . GLN A 1 145 ? -8.691 8.024 8.590 1.00 88.06 145 GLN A C 1
ATOM 1126 O O . GLN A 1 145 ? -8.090 7.632 7.594 1.00 88.06 145 GLN A O 1
ATOM 1131 N N . VAL A 1 146 ? -9.680 8.921 8.513 1.00 91.31 146 VAL A N 1
ATOM 1132 C CA . VAL A 1 146 ? -10.075 9.564 7.249 1.00 91.31 146 VAL A CA 1
ATOM 1133 C C . VAL A 1 146 ? -8.966 10.475 6.728 1.00 91.31 146 VAL A C 1
ATOM 1135 O O . VAL A 1 146 ? -8.618 10.377 5.553 1.00 91.31 146 VAL A O 1
ATOM 1138 N N . ILE A 1 147 ? -8.387 11.314 7.594 1.00 94.31 147 ILE A N 1
ATOM 1139 C CA . ILE A 1 147 ? -7.257 12.188 7.242 1.00 94.31 147 ILE A CA 1
ATOM 1140 C C . ILE A 1 147 ? -6.081 11.348 6.742 1.00 94.31 147 ILE A C 1
ATOM 1142 O O . ILE A 1 147 ? -5.572 11.595 5.652 1.00 94.31 147 ILE A O 1
ATOM 1146 N N . PHE A 1 148 ? -5.703 10.312 7.493 1.00 92.12 148 PHE A N 1
ATOM 1147 C CA . PHE A 1 148 ? -4.619 9.403 7.131 1.00 92.12 148 PHE A CA 1
ATOM 1148 C C . PHE A 1 148 ? -4.890 8.727 5.785 1.00 92.12 148 PHE A C 1
ATOM 1150 O O . PHE A 1 148 ? -4.050 8.770 4.896 1.00 92.12 148 PHE A O 1
ATOM 1157 N N . ARG A 1 149 ? -6.093 8.182 5.567 1.00 92.50 149 ARG A N 1
ATOM 1158 C CA . ARG A 1 149 ? -6.465 7.582 4.278 1.00 92.50 149 ARG A CA 1
ATOM 1159 C C . ARG A 1 149 ? -6.352 8.580 3.127 1.00 92.50 149 ARG A C 1
ATOM 1161 O O . ARG A 1 149 ? -5.804 8.232 2.088 1.00 92.50 149 ARG A O 1
ATOM 1168 N N . ASN A 1 150 ? 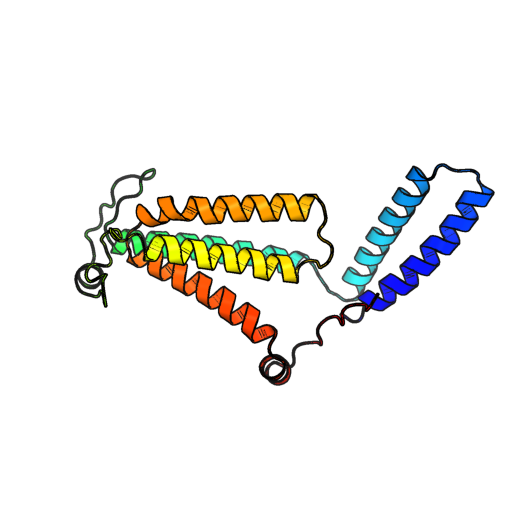-6.847 9.804 3.300 1.00 94.69 150 ASN A N 1
ATOM 1169 C CA . ASN A 1 150 ? -6.754 10.837 2.269 1.00 94.69 150 ASN A CA 1
ATOM 1170 C C . ASN A 1 150 ? -5.300 11.223 1.977 1.00 94.69 150 ASN A C 1
ATOM 1172 O O . ASN A 1 150 ? -4.953 11.382 0.811 1.00 94.69 150 ASN A O 1
ATOM 1176 N N . PHE A 1 151 ? -4.442 11.286 2.996 1.00 96.00 151 PHE A N 1
ATOM 1177 C CA . PHE A 1 151 ? -3.005 11.474 2.810 1.00 96.00 151 PHE A CA 1
ATOM 1178 C C . PHE A 1 151 ? -2.397 10.372 1.927 1.00 96.00 151 PHE A C 1
ATOM 1180 O O . PHE A 1 151 ? -1.734 10.684 0.942 1.00 96.00 151 PHE A O 1
ATOM 1187 N N . PHE A 1 152 ? -2.691 9.092 2.193 1.00 94.25 152 PHE A N 1
ATOM 1188 C CA . PHE A 1 152 ? -2.200 8.001 1.337 1.00 94.25 152 PHE A CA 1
ATOM 1189 C C . PHE A 1 152 ? -2.772 8.039 -0.080 1.00 94.25 152 PHE A C 1
ATOM 1191 O O . PHE A 1 152 ? -2.071 7.668 -1.013 1.00 94.25 152 PHE A O 1
ATOM 1198 N N . ARG A 1 153 ? -4.015 8.499 -0.274 1.00 95.19 153 ARG A N 1
ATOM 1199 C CA . ARG A 1 153 ? -4.581 8.687 -1.622 1.00 95.19 153 ARG A CA 1
ATOM 1200 C C . ARG A 1 153 ? -3.796 9.727 -2.411 1.00 95.19 153 ARG A C 1
ATOM 1202 O O . ARG A 1 153 ? -3.447 9.470 -3.557 1.00 95.19 153 ARG A O 1
ATOM 1209 N N . VAL A 1 154 ? -3.494 10.867 -1.787 1.00 96.69 154 VAL A N 1
ATOM 1210 C CA . VAL A 1 154 ? -2.649 11.902 -2.397 1.00 96.69 154 VAL A CA 1
ATOM 1211 C C . VAL A 1 154 ? -1.271 11.327 -2.715 1.00 96.69 154 VAL A C 1
ATOM 1213 O O . VAL A 1 154 ? -0.809 11.491 -3.838 1.00 96.69 154 VAL A O 1
ATOM 1216 N N . LEU A 1 155 ? -0.675 10.569 -1.786 1.00 94.19 155 LEU A N 1
ATOM 1217 C CA . LEU A 1 155 ? 0.611 9.904 -2.003 1.00 94.19 155 LEU A CA 1
ATOM 1218 C C . LEU A 1 155 ? 0.575 8.916 -3.185 1.00 94.19 155 LEU A C 1
ATOM 1220 O O . LEU A 1 155 ? 1.505 8.871 -3.983 1.00 94.19 155 LEU A O 1
ATOM 1224 N N . ALA A 1 156 ? -0.497 8.134 -3.329 1.00 94.31 156 ALA A N 1
ATOM 1225 C CA . ALA A 1 156 ? -0.654 7.197 -4.441 1.00 94.31 156 ALA A CA 1
ATOM 1226 C C . ALA A 1 156 ? -0.792 7.908 -5.794 1.00 94.31 156 ALA A C 1
ATOM 1228 O O . ALA A 1 156 ? -0.235 7.440 -6.783 1.00 94.31 156 ALA A O 1
ATOM 1229 N N . VAL A 1 157 ? -1.485 9.049 -5.839 1.00 95.38 157 VAL A N 1
ATOM 1230 C CA . VAL A 1 157 ? -1.584 9.869 -7.056 1.00 95.38 157 VAL A CA 1
ATOM 1231 C C . VAL A 1 157 ? -0.245 10.541 -7.367 1.00 95.38 157 VAL A C 1
ATOM 1233 O O . VAL A 1 157 ? 0.188 10.524 -8.516 1.00 95.38 157 VAL A O 1
ATOM 1236 N N . SER A 1 158 ? 0.468 11.060 -6.361 1.00 93.44 158 SER A N 1
ATOM 1237 C CA . SER A 1 158 ? 1.802 11.647 -6.559 1.00 93.44 158 SER A CA 1
ATOM 1238 C C . SER A 1 158 ? 2.862 10.620 -6.957 1.00 93.44 158 SER A C 1
ATOM 1240 O O . SER A 1 158 ? 3.886 10.994 -7.514 1.00 93.44 158 SER A O 1
ATOM 1242 N N . MET A 1 159 ? 2.631 9.328 -6.707 1.00 90.75 159 MET A N 1
ATOM 1243 C CA . MET A 1 159 ? 3.518 8.261 -7.178 1.00 90.75 159 MET A CA 1
ATOM 1244 C C . MET A 1 159 ? 3.484 8.075 -8.698 1.00 90.75 159 MET A C 1
ATOM 1246 O O . MET A 1 159 ? 4.421 7.499 -9.233 1.00 90.75 159 MET A O 1
ATOM 1250 N N . ILE A 1 160 ? 2.465 8.573 -9.406 1.00 94.56 160 ILE A N 1
ATOM 1251 C CA . ILE A 1 160 ? 2.377 8.460 -10.871 1.00 94.56 160 ILE A CA 1
ATOM 1252 C C . ILE A 1 160 ? 3.531 9.209 -11.569 1.00 94.56 160 ILE A C 1
ATOM 1254 O O . ILE A 1 160 ? 4.274 8.560 -12.300 1.00 94.56 160 ILE A O 1
ATOM 1258 N N . PRO A 1 161 ? 3.765 10.519 -11.346 1.00 93.25 161 PRO A N 1
ATOM 1259 C CA . PRO A 1 161 ? 4.912 11.199 -11.957 1.00 93.25 161 PRO A CA 1
ATOM 1260 C C . PRO A 1 161 ? 6.260 10.632 -11.483 1.00 93.25 161 PRO A C 1
ATOM 1262 O O . PRO A 1 161 ? 7.184 10.516 -12.277 1.00 93.25 161 PRO A O 1
ATOM 1265 N N . ILE A 1 162 ? 6.359 10.182 -10.226 1.00 90.69 162 ILE A N 1
ATOM 1266 C CA . ILE A 1 162 ? 7.580 9.539 -9.703 1.00 90.69 162 ILE A CA 1
ATOM 1267 C C . ILE A 1 162 ? 7.868 8.219 -10.434 1.00 90.69 162 ILE A C 1
ATOM 1269 O O . ILE A 1 162 ? 9.018 7.905 -10.730 1.00 90.69 162 ILE A O 1
ATOM 1273 N N . ALA A 1 163 ? 6.829 7.436 -10.729 1.00 91.69 163 ALA A N 1
ATOM 1274 C CA . ALA A 1 163 ? 6.946 6.203 -11.495 1.00 91.69 163 ALA A CA 1
ATOM 1275 C C . ALA A 1 163 ? 7.262 6.466 -12.973 1.00 91.69 163 ALA A C 1
ATOM 1277 O O . ALA A 1 163 ? 7.934 5.651 -13.593 1.00 91.69 163 ALA A O 1
ATOM 1278 N N . HIS A 1 164 ? 6.832 7.597 -13.536 1.00 91.25 164 HIS A N 1
ATOM 1279 C CA . HIS A 1 164 ? 7.244 7.987 -14.884 1.00 91.25 164 HIS A CA 1
ATOM 1280 C C . HIS A 1 164 ? 8.752 8.271 -14.960 1.00 91.25 164 HIS A C 1
ATOM 1282 O O . HIS A 1 164 ? 9.398 7.884 -15.925 1.00 91.25 164 HIS A O 1
ATOM 1288 N N . GLU A 1 165 ? 9.356 8.842 -13.919 1.00 89.81 165 GLU A N 1
ATOM 1289 C CA . GLU A 1 165 ? 10.815 9.033 -13.853 1.00 89.81 165 GLU A CA 1
ATOM 1290 C C . GLU A 1 165 ? 11.597 7.766 -13.459 1.00 89.81 165 GLU A C 1
ATOM 1292 O O . GLU A 1 165 ? 12.814 7.819 -13.273 1.00 89.81 165 GLU A O 1
ATOM 1297 N N . ALA A 1 166 ? 10.928 6.624 -13.296 1.00 90.56 166 ALA A N 1
ATOM 1298 C CA . ALA A 1 166 ? 11.564 5.355 -12.975 1.00 90.56 166 ALA A CA 1
ATOM 1299 C C . ALA A 1 166 ? 11.687 4.458 -14.223 1.00 90.56 166 ALA A C 1
ATOM 1301 O O . ALA A 1 166 ? 10.835 4.514 -15.113 1.00 90.56 166 ALA A O 1
ATOM 1302 N N . PRO A 1 167 ? 12.709 3.583 -14.276 1.00 92.81 167 PRO A N 1
ATOM 1303 C CA . PRO A 1 167 ? 12.808 2.574 -15.322 1.00 92.81 167 PRO A CA 1
ATOM 1304 C C . PRO A 1 167 ? 11.639 1.585 -15.231 1.00 92.81 167 PRO A C 1
ATOM 1306 O O . PRO A 1 167 ? 11.162 1.253 -14.135 1.00 92.81 167 PRO A O 1
ATOM 1309 N N . MET A 1 168 ? 11.197 1.068 -16.376 1.00 92.75 168 MET A N 1
ATOM 1310 C CA . MET A 1 168 ? 10.031 0.189 -16.476 1.00 92.75 168 MET A CA 1
ATOM 1311 C C . MET A 1 168 ? 10.145 -1.070 -15.616 1.00 92.75 168 MET A C 1
ATOM 1313 O O . MET A 1 168 ? 9.142 -1.498 -15.041 1.00 92.75 168 MET A O 1
ATOM 1317 N N . ALA A 1 169 ? 11.350 -1.613 -15.431 1.00 93.25 169 ALA A N 1
ATOM 1318 C CA . ALA A 1 169 ? 11.594 -2.738 -14.531 1.00 93.25 169 ALA A CA 1
ATOM 1319 C C . ALA A 1 169 ? 11.123 -2.477 -13.088 1.00 93.25 169 ALA A C 1
ATOM 1321 O O . ALA A 1 169 ? 10.518 -3.344 -12.452 1.00 93.25 169 ALA A O 1
ATOM 1322 N N . ILE A 1 170 ? 11.364 -1.270 -12.564 1.00 93.69 170 ILE A N 1
ATOM 1323 C CA . ILE A 1 170 ? 10.925 -0.891 -11.215 1.00 93.69 170 ILE A CA 1
ATOM 1324 C C . ILE A 1 170 ? 9.407 -0.766 -11.176 1.00 93.69 170 ILE A C 1
ATOM 1326 O O . ILE A 1 170 ? 8.771 -1.248 -10.238 1.00 93.69 170 ILE A O 1
ATOM 1330 N N . CYS A 1 171 ? 8.814 -0.159 -12.202 1.00 94.38 171 CYS A N 1
ATOM 1331 C CA . CYS A 1 171 ? 7.368 -0.004 -12.284 1.00 94.38 171 CYS A CA 1
ATOM 1332 C C . CYS A 1 171 ? 6.653 -1.361 -12.372 1.00 94.38 171 CYS A C 1
ATOM 1334 O O . CYS A 1 171 ? 5.633 -1.547 -11.712 1.00 94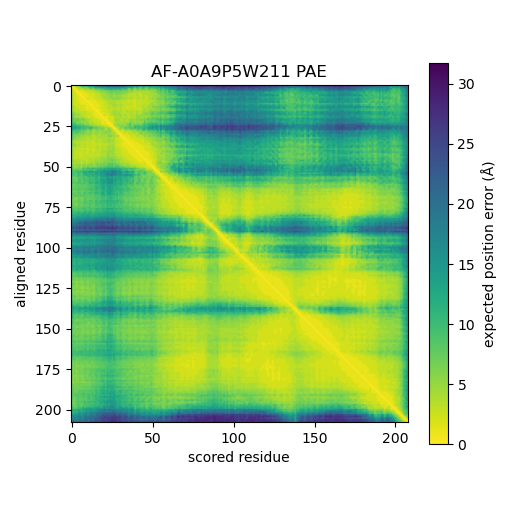.38 171 CYS A O 1
ATOM 1336 N N . LEU A 1 172 ? 7.218 -2.344 -13.081 1.00 94.19 172 LEU A N 1
ATOM 1337 C CA . LEU A 1 172 ? 6.730 -3.727 -13.090 1.00 94.19 172 LEU A CA 1
ATOM 1338 C C . LEU A 1 172 ? 6.835 -4.392 -11.716 1.00 94.19 172 LEU A C 1
ATOM 1340 O O . LEU A 1 172 ? 5.894 -5.058 -11.277 1.00 94.19 172 LEU A O 1
ATOM 1344 N N . TYR A 1 173 ? 7.948 -4.201 -11.008 1.00 94.94 173 TYR A N 1
ATOM 1345 C CA . TYR A 1 173 ? 8.094 -4.681 -9.634 1.00 94.94 173 TYR A CA 1
ATOM 1346 C C . TYR A 1 173 ? 7.046 -4.055 -8.697 1.00 94.94 173 TYR A C 1
ATOM 1348 O O . TYR A 1 173 ? 6.370 -4.765 -7.949 1.00 94.94 173 TYR A O 1
ATOM 1356 N N . TRP A 1 174 ? 6.840 -2.740 -8.767 1.00 95.75 174 TRP A N 1
ATOM 1357 C CA . TRP A 1 174 ? 5.821 -2.056 -7.969 1.00 95.75 174 TRP A CA 1
ATOM 1358 C C . TRP A 1 174 ? 4.407 -2.516 -8.327 1.00 95.75 174 TRP A C 1
ATOM 1360 O O . TRP A 1 174 ? 3.609 -2.791 -7.429 1.00 95.75 174 TRP A O 1
ATOM 1370 N N . LEU A 1 175 ? 4.107 -2.664 -9.620 1.00 95.81 175 LEU A N 1
ATOM 1371 C CA . LEU A 1 175 ? 2.806 -3.119 -10.096 1.00 95.81 175 LEU A CA 1
ATOM 1372 C C . LEU A 1 175 ? 2.514 -4.551 -9.643 1.00 95.81 175 LEU A C 1
ATOM 1374 O O . LEU A 1 175 ? 1.431 -4.817 -9.122 1.00 95.81 175 LEU A O 1
ATOM 1378 N N . SER A 1 176 ? 3.463 -5.470 -9.817 1.00 95.56 176 SER A N 1
ATOM 1379 C CA . SER A 1 176 ? 3.311 -6.876 -9.422 1.00 95.56 176 SER A CA 1
ATOM 1380 C C . SER A 1 176 ? 3.151 -7.027 -7.908 1.00 95.56 176 SER A C 1
ATOM 1382 O O . SER A 1 176 ? 2.218 -7.693 -7.458 1.00 95.56 176 SER A O 1
ATOM 1384 N N . SER A 1 177 ? 3.977 -6.339 -7.116 1.00 94.94 177 SER A N 1
ATOM 1385 C CA . SER A 1 177 ? 3.889 -6.323 -5.650 1.00 94.94 177 SER A CA 1
ATOM 1386 C C . SER A 1 177 ? 2.554 -5.751 -5.149 1.00 94.94 177 SER A C 1
ATOM 1388 O O . SER A 1 177 ? 1.868 -6.346 -4.305 1.00 94.94 177 SER A O 1
ATOM 1390 N N . GLY A 1 178 ? 2.118 -4.628 -5.727 1.00 95.31 178 GLY A N 1
ATOM 1391 C CA . GLY A 1 178 ? 0.821 -4.029 -5.428 1.00 95.31 178 GLY A CA 1
ATOM 1392 C C . GLY A 1 178 ? -0.344 -4.939 -5.825 1.00 95.31 178 GLY A C 1
ATOM 1393 O O . GLY A 1 178 ? -1.296 -5.094 -5.058 1.00 95.31 178 GLY A O 1
ATOM 1394 N N . SER A 1 179 ? -0.256 -5.588 -6.985 1.00 97.12 179 SER A N 1
ATOM 1395 C CA . SER A 1 179 ? -1.290 -6.497 -7.492 1.00 97.12 179 SER A CA 1
ATOM 1396 C C . SER A 1 179 ? -1.403 -7.748 -6.631 1.00 97.12 179 SER A C 1
ATOM 1398 O O . SER A 1 179 ? -2.512 -8.149 -6.284 1.00 97.12 179 SER A O 1
ATOM 1400 N N . TYR A 1 180 ? -0.276 -8.322 -6.202 1.00 95.69 180 TYR A N 1
ATOM 1401 C CA . TYR A 1 180 ? -0.260 -9.426 -5.245 1.00 95.69 180 TYR A CA 1
ATOM 1402 C C . TYR A 1 180 ? -0.981 -9.044 -3.947 1.00 95.69 180 TYR A C 1
ATOM 1404 O O . TYR A 1 180 ? -1.825 -9.798 -3.467 1.00 95.69 180 TYR A O 1
ATOM 1412 N N . SER A 1 181 ? -0.737 -7.836 -3.428 1.00 93.00 181 SER A N 1
ATOM 1413 C CA . SER A 1 181 ? -1.421 -7.330 -2.230 1.00 93.00 181 SER A CA 1
ATOM 1414 C C . SER A 1 181 ? -2.939 -7.228 -2.425 1.00 93.00 181 SER A C 1
ATOM 1416 O O . SER A 1 181 ? -3.705 -7.626 -1.543 1.00 93.00 181 SER A O 1
ATOM 1418 N N . VAL A 1 182 ? -3.402 -6.751 -3.585 1.00 95.19 182 VAL A N 1
ATOM 1419 C CA . VAL A 1 182 ? -4.834 -6.714 -3.929 1.00 95.19 182 VAL A CA 1
ATOM 1420 C C . VAL A 1 182 ? -5.405 -8.129 -3.978 1.00 95.19 182 VAL A C 1
ATOM 1422 O O . VAL A 1 182 ? -6.405 -8.412 -3.313 1.00 95.19 182 VAL A O 1
ATOM 1425 N N . ILE A 1 183 ? -4.759 -9.022 -4.730 1.00 95.62 183 ILE A N 1
ATOM 1426 C CA . ILE A 1 183 ? -5.193 -10.409 -4.925 1.00 95.62 183 ILE A CA 1
ATOM 1427 C C . ILE A 1 183 ? -5.276 -11.128 -3.583 1.00 95.62 183 ILE A C 1
ATOM 1429 O O . ILE A 1 183 ? -6.307 -11.722 -3.282 1.00 95.62 183 ILE A O 1
ATOM 1433 N N . GLN A 1 184 ? -4.250 -11.022 -2.740 1.00 92.88 184 GLN A N 1
ATOM 1434 C CA . GLN A 1 184 ? -4.230 -11.617 -1.407 1.00 92.88 184 GLN A CA 1
ATOM 1435 C C . GLN A 1 184 ? -5.388 -11.095 -0.544 1.00 92.88 184 GLN A C 1
ATOM 1437 O O . GLN A 1 184 ? -6.119 -11.883 0.063 1.00 92.88 184 GLN A O 1
ATOM 1442 N N . ASN A 1 185 ? -5.600 -9.775 -0.511 1.00 90.25 185 ASN A N 1
ATOM 1443 C CA . ASN A 1 185 ? -6.675 -9.162 0.272 1.00 90.25 185 ASN A CA 1
ATOM 1444 C C . ASN A 1 185 ? -8.070 -9.595 -0.198 1.00 90.25 185 ASN A C 1
ATOM 1446 O O . ASN A 1 185 ? -8.966 -9.798 0.627 1.00 90.25 185 ASN A O 1
ATOM 1450 N N . VAL A 1 186 ? -8.268 -9.747 -1.508 1.00 91.88 186 VAL A N 1
ATOM 1451 C CA . VAL A 1 186 ? -9.527 -10.229 -2.088 1.00 91.88 186 VAL A CA 1
ATOM 1452 C C . VAL A 1 186 ? -9.701 -11.727 -1.838 1.00 91.88 186 VAL A C 1
ATOM 1454 O O . VAL A 1 186 ? -10.755 -12.138 -1.351 1.00 91.88 186 VAL A O 1
ATOM 1457 N N . ALA A 1 187 ? -8.671 -12.537 -2.082 1.00 92.31 187 ALA A N 1
ATOM 1458 C CA . ALA A 1 187 ? -8.688 -13.983 -1.874 1.00 92.31 187 ALA A CA 1
ATOM 1459 C C . ALA A 1 187 ? -9.048 -14.336 -0.426 1.00 92.31 187 ALA A C 1
ATOM 1461 O O . ALA A 1 187 ? -9.907 -15.181 -0.187 1.00 92.31 187 ALA A O 1
ATOM 1462 N N . PHE A 1 188 ? -8.501 -13.615 0.556 1.00 89.44 188 PHE A N 1
ATOM 1463 C CA . PHE A 1 188 ? -8.829 -13.821 1.970 1.00 89.44 188 PHE A CA 1
ATOM 1464 C C . PHE A 1 188 ? -10.269 -13.460 2.346 1.00 89.44 188 PHE A C 1
ATOM 1466 O O . PHE A 1 188 ? -10.696 -13.759 3.462 1.00 89.44 188 PHE A O 1
ATOM 1473 N N . ARG A 1 189 ? -11.060 -12.859 1.455 1.00 85.00 189 ARG A N 1
ATOM 1474 C CA . ARG A 1 189 ? -12.504 -12.660 1.655 1.00 85.00 189 ARG A CA 1
ATOM 1475 C C . ARG A 1 189 ? -13.353 -13.763 1.036 1.00 85.00 189 ARG A C 1
ATOM 1477 O O . ARG A 1 189 ? -14.506 -13.907 1.436 1.00 85.00 189 ARG A O 1
ATOM 1484 N N . VAL A 1 190 ? -12.805 -14.546 0.111 1.00 89.75 190 VAL A N 1
ATOM 1485 C CA . VAL A 1 190 ? -13.530 -15.632 -0.554 1.00 89.75 190 VAL A CA 1
ATOM 1486 C C . VAL A 1 190 ? -13.790 -16.763 0.453 1.00 89.75 190 VAL A C 1
ATOM 1488 O O . VAL A 1 190 ? -12.833 -17.294 1.020 1.00 89.75 190 VAL A O 1
ATOM 1491 N N . PRO A 1 191 ? -15.054 -17.175 0.689 1.00 87.69 191 PRO A N 1
ATOM 1492 C CA . PRO A 1 191 ? -15.379 -18.198 1.685 1.00 87.69 191 PRO A CA 1
ATOM 1493 C C . PRO A 1 191 ? -14.629 -19.517 1.480 1.00 87.69 191 PRO A C 1
ATOM 1495 O O . PRO A 1 191 ? -14.126 -20.072 2.452 1.00 87.69 191 PRO A O 1
ATOM 1498 N N . ALA A 1 192 ? -14.485 -19.969 0.230 1.00 90.75 192 ALA A N 1
ATOM 1499 C CA . ALA A 1 192 ? -13.762 -21.196 -0.107 1.00 90.75 192 ALA A CA 1
ATOM 1500 C C . ALA A 1 192 ? -12.285 -21.139 0.324 1.00 90.75 192 ALA A C 1
ATOM 1502 O O . ALA A 1 192 ? -11.799 -22.044 0.999 1.00 90.75 192 ALA A O 1
ATOM 1503 N N . VAL A 1 193 ? -11.591 -20.035 0.022 1.00 91.12 193 VAL A N 1
ATOM 1504 C CA . VAL A 1 193 ? -10.190 -19.819 0.428 1.00 91.12 193 VAL 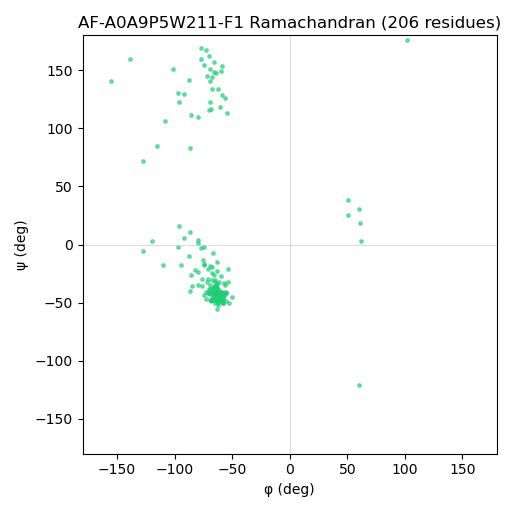A CA 1
ATOM 1505 C C . VAL A 1 193 ? -10.072 -19.771 1.950 1.00 91.12 193 VAL A C 1
ATOM 1507 O O . VAL A 1 193 ? -9.165 -20.365 2.524 1.00 91.12 193 VAL A O 1
ATOM 1510 N N . ARG A 1 194 ? -11.010 -19.105 2.633 1.00 90.44 194 ARG A N 1
ATOM 1511 C CA . ARG A 1 194 ? -11.017 -19.026 4.102 1.00 90.44 194 ARG A CA 1
ATOM 1512 C C . ARG A 1 194 ? -11.259 -20.378 4.764 1.00 90.44 194 ARG A C 1
ATOM 1514 O O . ARG A 1 194 ? -10.630 -20.655 5.779 1.00 90.44 194 ARG A O 1
ATOM 1521 N N . GLN A 1 195 ? -12.162 -21.191 4.217 1.00 89.75 195 GLN A N 1
ATOM 1522 C CA . GLN A 1 195 ? -12.428 -22.547 4.699 1.00 89.75 195 GLN A CA 1
ATOM 1523 C C . GLN A 1 195 ? -11.202 -23.437 4.506 1.00 89.75 195 GLN A C 1
ATOM 1525 O O . GLN A 1 195 ? -10.785 -24.109 5.446 1.00 89.75 195 GLN A O 1
ATOM 1530 N N . TRP A 1 196 ? -10.586 -23.370 3.325 1.00 94.00 196 TRP A N 1
ATOM 1531 C CA . TRP A 1 196 ? -9.363 -24.103 3.015 1.00 94.00 196 TRP A CA 1
ATOM 1532 C C . TRP A 1 196 ? -8.206 -23.720 3.954 1.00 94.00 196 TRP A C 1
ATOM 1534 O O . TRP A 1 196 ? -7.576 -24.593 4.546 1.00 94.00 196 TRP A O 1
ATOM 1544 N N . LEU A 1 197 ? -8.003 -22.420 4.190 1.00 91.75 197 LEU A N 1
ATOM 1545 C CA . LEU A 1 197 ? -6.988 -21.887 5.109 1.00 91.75 197 LEU A CA 1
ATOM 1546 C C . LEU A 1 197 ? -7.392 -21.930 6.595 1.00 91.75 197 LEU A C 1
ATOM 1548 O O . LEU A 1 197 ? -6.637 -21.452 7.441 1.00 91.75 197 LEU A O 1
ATOM 1552 N N . LYS A 1 198 ? -8.577 -22.459 6.933 1.00 90.50 198 LYS A N 1
ATOM 1553 C CA . LYS A 1 198 ? -9.126 -22.511 8.304 1.00 90.50 198 LYS A CA 1
ATOM 1554 C C . LYS A 1 198 ? -9.093 -21.153 9.027 1.00 90.50 198 LYS A C 1
ATOM 1556 O O . LYS A 1 198 ? -8.832 -21.070 10.227 1.00 90.50 198 LYS A O 1
ATOM 1561 N N . LEU A 1 199 ? -9.360 -20.071 8.293 1.00 84.94 199 LEU A N 1
ATOM 1562 C CA . LEU A 1 199 ? -9.364 -18.716 8.840 1.00 84.94 199 LEU A CA 1
ATOM 1563 C C . LEU A 1 199 ? -10.592 -18.489 9.742 1.00 84.94 199 LEU A C 1
ATOM 1565 O O . LEU A 1 199 ? -11.682 -18.977 9.430 1.00 84.94 199 LEU A O 1
ATOM 1569 N N . PRO A 1 200 ? -10.465 -17.698 10.828 1.00 78.25 200 PRO A N 1
ATOM 1570 C CA . PRO A 1 200 ? -11.589 -17.385 11.709 1.00 78.25 200 PRO A CA 1
ATOM 1571 C C . PRO A 1 200 ? -12.724 -16.690 10.938 1.00 78.25 200 PRO A C 1
ATOM 1573 O O . PRO A 1 200 ? -12.459 -16.028 9.933 1.00 78.25 200 PRO A O 1
ATOM 1576 N N . PRO A 1 201 ? -13.990 -16.794 11.375 1.00 71.31 201 PRO A N 1
ATOM 1577 C CA . PRO A 1 201 ? -15.112 -16.148 10.691 1.00 71.31 201 PRO A CA 1
ATOM 1578 C C . PRO A 1 201 ? -14.923 -14.625 10.638 1.00 71.31 201 PRO A C 1
ATOM 1580 O O . PRO A 1 201 ? -14.302 -14.053 11.526 1.00 71.31 201 PRO A O 1
ATOM 1583 N N . MET A 1 202 ? -15.432 -13.960 9.595 1.00 68.00 202 MET A N 1
ATOM 1584 C CA . MET A 1 202 ? -15.453 -12.489 9.544 1.00 68.00 202 MET A CA 1
ATOM 1585 C C . MET A 1 202 ? -16.444 -11.938 10.579 1.00 68.00 202 MET A C 1
ATOM 1587 O O . MET A 1 202 ? -17.461 -12.593 10.835 1.00 68.00 202 MET A O 1
ATOM 1591 N N . PRO A 1 203 ? -16.226 -10.726 11.128 1.00 62.16 203 PRO A N 1
ATOM 1592 C CA . PRO A 1 203 ? -17.223 -10.092 11.974 1.00 62.16 203 PRO A CA 1
ATOM 1593 C C . PRO A 1 203 ? -18.488 -9.895 11.137 1.00 62.16 203 PRO A C 1
ATOM 1595 O O . PRO A 1 203 ? -18.459 -9.204 10.112 1.00 62.16 203 PRO A O 1
ATOM 1598 N N . LYS A 1 204 ? -19.598 -10.521 11.545 1.00 57.22 204 LYS A N 1
ATOM 1599 C CA . LYS A 1 204 ? -20.905 -10.230 10.950 1.00 57.22 204 LYS A CA 1
ATOM 1600 C C . LYS A 1 204 ? -21.152 -8.738 11.164 1.00 57.22 204 LYS A C 1
ATOM 1602 O O . LYS A 1 204 ? -20.965 -8.238 12.271 1.00 57.22 204 LYS A O 1
ATOM 1607 N N . GLY A 1 205 ? -21.489 -8.006 10.102 1.00 52.12 205 GLY A N 1
ATOM 1608 C CA . GLY A 1 205 ? -21.954 -6.637 10.286 1.00 52.12 205 GLY A CA 1
ATOM 1609 C C . GLY A 1 205 ? -23.152 -6.668 11.216 1.00 52.12 205 GLY A C 1
ATOM 1610 O O . GLY A 1 205 ? -24.075 -7.435 10.954 1.00 52.12 205 GLY A O 1
ATOM 1611 N N . VAL A 1 206 ? -23.099 -5.892 12.298 1.00 41.16 206 VAL A N 1
ATOM 1612 C CA . VAL A 1 206 ? -24.301 -5.553 13.054 1.00 41.16 206 VAL A CA 1
ATOM 1613 C C . VAL A 1 206 ? -25.252 -4.963 12.017 1.00 41.16 206 VAL A C 1
ATOM 1615 O O . VAL A 1 206 ? -24.901 -3.985 11.357 1.00 41.16 206 VAL A O 1
ATOM 1618 N N . LYS A 1 207 ? -26.351 -5.670 11.747 1.00 34.44 207 LYS A N 1
ATOM 1619 C CA . LYS A 1 207 ? -27.478 -5.070 11.047 1.00 34.44 207 LYS A CA 1
ATOM 1620 C C . LYS A 1 207 ? -28.039 -4.067 12.048 1.00 34.44 207 LYS A C 1
ATOM 1622 O O . LYS A 1 207 ? -28.362 -4.483 13.159 1.00 34.44 207 LYS A O 1
ATOM 1627 N N . GLU A 1 208 ? -27.987 -2.788 11.690 1.00 33.34 208 GLU A N 1
ATOM 1628 C CA . GLU A 1 208 ? -28.802 -1.763 12.350 1.00 33.34 208 GLU A CA 1
ATOM 1629 C C . GLU A 1 208 ? -30.281 -2.153 12.274 1.00 33.34 208 GLU A C 1
ATOM 1631 O O . GLU A 1 208 ? -30.668 -2.785 11.257 1.00 33.34 208 GLU A O 1
#